Protein AF-0000000083596254 (afdb_homodimer)

Solvent-accessible surface area (backbone atoms only — not comparable to full-atom values): 12349 Å² total; per-residue (Å²): 131,87,48,73,70,53,47,51,46,51,52,48,43,53,41,37,52,52,38,38,49,50,44,59,54,36,61,77,49,37,83,78,33,85,63,31,66,44,50,43,54,44,40,56,52,48,40,53,54,39,49,53,52,39,49,53,45,49,51,57,34,46,75,71,41,31,45,82,71,45,78,43,76,77,55,98,52,35,37,33,34,36,32,36,50,72,85,43,80,44,79,45,76,42,49,43,70,57,52,50,50,52,29,42,50,51,49,20,57,76,69,71,52,132,131,89,47,69,69,53,50,52,46,52,51,48,42,53,41,40,52,53,38,39,51,50,46,60,55,36,61,76,49,38,83,76,34,85,64,30,65,44,49,43,53,44,41,56,51,47,39,51,53,38,50,53,51,38,50,52,45,48,49,56,33,45,76,70,42,32,43,84,70,45,80,42,76,75,54,98,54,34,37,33,34,36,33,36,48,72,88,43,80,44,79,46,76,42,49,45,70,57,51,50,50,51,28,41,51,51,49,20,56,76,68,70,50,133

Structure (mmCIF, N/CA/C/O backbone):
data_AF-0000000083596254-model_v1
#
loop_
_entity.id
_entity.type
_entity.pdbx_description
1 polymer 'Uncharacterized protein'
#
loop_
_atom_site.group_PDB
_atom_site.id
_atom_site.type_symbol
_atom_site.label_atom_id
_atom_site.label_alt_id
_atom_site.label_comp_id
_atom_site.label_asym_id
_atom_site.label_entity_id
_atom_site.label_seq_id
_atom_site.pdbx_PDB_ins_code
_atom_site.Cartn_x
_atom_site.Cartn_y
_atom_site.Cartn_z
_atom_site.occupancy
_atom_site.B_iso_or_equiv
_atom_site.auth_seq_id
_atom_site.auth_comp_id
_atom_site.auth_asym_id
_atom_site.auth_atom_id
_atom_site.pdbx_PDB_model_num
ATOM 1 N N . MET A 1 1 ? 11.406 -35.062 -16.5 1 80.69 1 MET A N 1
ATOM 2 C CA . MET A 1 1 ? 11.633 -35 -15.062 1 80.69 1 MET A CA 1
ATOM 3 C C . MET A 1 1 ? 11.758 -33.562 -14.57 1 80.69 1 MET A C 1
ATOM 5 O O . MET A 1 1 ? 12.43 -32.75 -15.211 1 80.69 1 MET A O 1
ATOM 9 N N . ILE A 1 2 ? 10.891 -33.188 -13.625 1 84 2 ILE A N 1
ATOM 10 C CA . ILE A 1 2 ? 10.945 -31.844 -13.062 1 84 2 ILE A CA 1
ATOM 11 C C . ILE A 1 2 ? 12.203 -31.688 -12.203 1 84 2 ILE A C 1
ATOM 13 O O . ILE A 1 2 ? 12.344 -32.344 -11.172 1 84 2 ILE A O 1
ATOM 17 N N . ASP A 1 3 ? 13.188 -30.906 -12.656 1 88.94 3 ASP A N 1
ATOM 18 C CA . ASP A 1 3 ? 14.398 -30.656 -11.875 1 88.94 3 ASP A CA 1
ATOM 19 C C . ASP A 1 3 ? 14.203 -29.5 -10.906 1 88.94 3 ASP A C 1
ATOM 21 O O . ASP A 1 3 ? 13.109 -28.953 -10.797 1 88.94 3 ASP A O 1
ATOM 25 N N . PHE A 1 4 ? 15.266 -29.141 -10.188 1 86.62 4 PHE A N 1
ATOM 26 C CA . PHE A 1 4 ? 15.188 -28.156 -9.117 1 86.62 4 PHE A CA 1
ATOM 27 C C . PHE A 1 4 ? 14.797 -26.797 -9.672 1 86.62 4 PHE A C 1
ATOM 29 O O . PHE A 1 4 ? 13.969 -26.094 -9.094 1 86.62 4 PHE A O 1
ATOM 36 N N . ASN A 1 5 ? 15.398 -26.375 -10.789 1 92.06 5 ASN A N 1
ATOM 37 C CA . ASN A 1 5 ? 15.086 -25.094 -11.398 1 92.06 5 ASN A CA 1
ATOM 38 C C . ASN A 1 5 ? 13.625 -25.016 -11.82 1 92.06 5 ASN A C 1
ATOM 40 O O . ASN A 1 5 ? 12.961 -24 -11.602 1 92.06 5 ASN A O 1
ATOM 44 N N . ALA A 1 6 ? 13.164 -26.109 -12.438 1 94.81 6 ALA A N 1
ATOM 45 C CA . ALA A 1 6 ? 11.766 -26.172 -12.859 1 94.81 6 ALA A CA 1
ATOM 46 C C . ALA A 1 6 ? 10.828 -26.094 -11.664 1 94.81 6 ALA A C 1
ATOM 48 O O . ALA A 1 6 ? 9.773 -25.469 -11.727 1 94.81 6 ALA A O 1
ATOM 49 N N . ALA A 1 7 ? 11.242 -26.797 -10.57 1 96.12 7 ALA A N 1
ATOM 50 C CA . ALA A 1 7 ? 10.445 -26.766 -9.352 1 96.12 7 ALA A CA 1
ATOM 51 C C . ALA A 1 7 ? 10.289 -25.344 -8.82 1 96.12 7 ALA A C 1
ATOM 53 O O . ALA A 1 7 ? 9.195 -24.953 -8.414 1 96.12 7 ALA A O 1
ATOM 54 N N . ASP A 1 8 ? 11.391 -24.656 -8.844 1 97.19 8 ASP A N 1
ATOM 55 C CA . ASP A 1 8 ? 11.375 -23.266 -8.383 1 97.19 8 ASP A CA 1
ATOM 56 C C . ASP A 1 8 ? 10.477 -22.406 -9.273 1 97.19 8 ASP A C 1
ATOM 58 O O . ASP A 1 8 ? 9.75 -21.547 -8.773 1 97.19 8 ASP A O 1
ATOM 62 N N . LEU A 1 9 ? 10.562 -22.609 -10.531 1 98 9 LEU A N 1
ATOM 63 C CA . LEU A 1 9 ? 9.758 -21.844 -11.469 1 98 9 LEU A CA 1
ATOM 64 C C . LEU A 1 9 ? 8.273 -22.156 -11.305 1 98 9 LEU A C 1
ATOM 66 O O . LEU A 1 9 ? 7.434 -21.266 -11.383 1 98 9 LEU A O 1
ATOM 70 N N . ILE A 1 10 ? 7.953 -23.438 -11.086 1 98.5 10 ILE A N 1
ATOM 71 C CA . ILE A 1 10 ? 6.57 -23.844 -10.852 1 98.5 10 ILE A CA 1
ATOM 72 C C . ILE A 1 10 ? 6.031 -23.141 -9.602 1 98.5 10 ILE A C 1
ATOM 74 O O . ILE A 1 10 ? 4.938 -22.578 -9.625 1 98.5 10 ILE A O 1
ATOM 78 N N . HIS A 1 11 ? 6.824 -23.203 -8.578 1 98.62 11 HIS A N 1
ATOM 79 C CA . HIS A 1 11 ? 6.445 -22.531 -7.34 1 98.62 11 HIS A CA 1
ATOM 80 C C . HIS A 1 11 ? 6.242 -21.031 -7.559 1 98.62 11 HIS A C 1
ATOM 82 O O . HIS A 1 11 ? 5.238 -20.469 -7.117 1 98.62 11 HIS A O 1
ATOM 88 N N . LYS A 1 12 ? 7.121 -20.438 -8.242 1 98.62 12 LYS A N 1
ATOM 89 C CA . LYS A 1 12 ? 7.023 -19.016 -8.531 1 98.62 12 LYS A CA 1
ATOM 90 C C . LYS A 1 12 ? 5.762 -18.703 -9.336 1 98.62 12 LYS A C 1
ATOM 92 O O . LYS A 1 12 ? 5.078 -17.719 -9.07 1 98.62 12 LYS A O 1
ATOM 97 N N . HIS A 1 13 ? 5.434 -19.516 -10.328 1 98.88 13 HIS A N 1
ATOM 98 C CA . HIS A 1 13 ? 4.207 -19.375 -11.102 1 98.88 13 HIS A CA 1
ATOM 99 C C . HIS A 1 13 ? 2.98 -19.344 -10.195 1 98.88 13 HIS A C 1
ATOM 101 O O . HIS A 1 13 ? 2.135 -18.453 -10.312 1 98.88 13 HIS A O 1
ATOM 107 N N . ILE A 1 14 ? 2.914 -20.25 -9.336 1 98.88 14 ILE A N 1
ATOM 108 C CA . ILE A 1 14 ? 1.769 -20.406 -8.445 1 98.88 14 ILE A CA 1
ATOM 109 C C . ILE A 1 14 ? 1.643 -19.188 -7.547 1 98.88 14 ILE A C 1
ATOM 111 O O . ILE A 1 14 ? 0.565 -18.594 -7.438 1 98.88 14 ILE A O 1
ATOM 115 N N . ILE A 1 15 ? 2.719 -18.781 -6.977 1 98.94 15 ILE A N 1
ATOM 116 C CA . ILE A 1 15 ? 2.707 -17.656 -6.039 1 98.94 15 ILE A CA 1
ATOM 117 C C . ILE A 1 15 ? 2.344 -16.375 -6.777 1 98.94 15 ILE A C 1
ATOM 119 O O . ILE A 1 15 ? 1.548 -15.57 -6.285 1 98.94 15 ILE A O 1
ATOM 123 N N . LEU A 1 16 ? 2.949 -16.141 -7.914 1 98.88 16 LEU A N 1
ATOM 124 C CA . LEU A 1 16 ? 2.666 -14.93 -8.688 1 98.88 16 LEU A CA 1
ATOM 125 C C . LEU A 1 16 ? 1.201 -14.891 -9.109 1 98.88 16 LEU A C 1
ATOM 127 O O . LEU A 1 16 ? 0.573 -13.828 -9.078 1 98.88 16 LEU A O 1
ATOM 131 N N . ASP A 1 17 ? 0.675 -16.047 -9.531 1 98.88 17 ASP A N 1
ATOM 132 C CA . ASP A 1 17 ? -0.725 -16.125 -9.938 1 98.88 17 ASP A CA 1
ATOM 133 C C . ASP A 1 17 ? -1.652 -15.773 -8.781 1 98.88 17 ASP A C 1
ATOM 135 O O . ASP A 1 17 ? -2.555 -14.945 -8.93 1 98.88 17 ASP A O 1
ATOM 139 N N . LEU A 1 18 ? -1.397 -16.359 -7.664 1 98.88 18 LEU A N 1
ATOM 140 C CA . LEU A 1 18 ? -2.207 -16.094 -6.48 1 98.88 18 LEU A CA 1
ATOM 141 C C . LEU A 1 18 ? -2.062 -14.648 -6.039 1 98.88 18 LEU A C 1
ATOM 143 O O . LEU A 1 18 ? -3.031 -14.031 -5.586 1 98.88 18 LEU A O 1
ATOM 147 N N . THR A 1 19 ? -0.887 -14.078 -6.109 1 98.88 19 THR A N 1
ATOM 148 C CA . THR A 1 19 ? -0.646 -12.68 -5.754 1 98.88 19 THR A CA 1
ATOM 149 C C . THR A 1 19 ? -1.456 -11.75 -6.648 1 98.88 19 THR A C 1
ATOM 151 O O . THR A 1 19 ? -2.121 -10.828 -6.16 1 98.88 19 THR A O 1
ATOM 154 N N . LYS A 1 20 ? -1.384 -12 -7.938 1 98.88 20 LYS A N 1
ATOM 155 C CA . LYS A 1 20 ? -2.162 -11.211 -8.883 1 98.88 20 LYS A CA 1
ATOM 156 C C . LYS A 1 20 ? -3.648 -11.234 -8.531 1 98.88 20 LYS A C 1
ATOM 158 O O . LYS A 1 20 ? -4.297 -10.188 -8.477 1 98.88 20 LYS A O 1
ATOM 163 N N . ARG A 1 21 ? -4.148 -12.375 -8.297 1 98.69 21 ARG A N 1
ATOM 164 C CA . ARG A 1 21 ? -5.559 -12.555 -7.961 1 98.69 21 ARG A CA 1
ATOM 165 C C . ARG A 1 21 ? -5.91 -11.805 -6.68 1 98.69 21 ARG A C 1
ATOM 167 O O . ARG A 1 21 ? -6.98 -11.211 -6.578 1 98.69 21 ARG A O 1
ATOM 174 N N . THR A 1 22 ? -5.035 -11.922 -5.723 1 98.56 22 THR A N 1
ATOM 175 C CA . THR A 1 22 ? -5.25 -11.219 -4.461 1 98.56 22 THR A CA 1
ATOM 176 C C . THR A 1 22 ? -5.352 -9.711 -4.695 1 98.56 22 THR A C 1
ATOM 178 O O . THR A 1 22 ? -6.266 -9.062 -4.184 1 98.56 22 THR A O 1
ATOM 181 N N . LEU A 1 23 ? -4.477 -9.156 -5.449 1 98.38 23 LEU A N 1
ATOM 182 C CA . LEU A 1 23 ? -4.488 -7.73 -5.754 1 98.38 23 LEU A CA 1
ATOM 183 C C . LEU A 1 23 ? -5.75 -7.348 -6.516 1 98.38 23 LEU A C 1
ATOM 185 O O . LEU A 1 23 ? -6.359 -6.312 -6.234 1 98.38 23 LEU A O 1
ATOM 189 N N . GLU A 1 24 ? -6.164 -8.156 -7.41 1 98.12 24 GLU A N 1
ATOM 190 C CA . GLU A 1 24 ? -7.363 -7.898 -8.203 1 98.12 24 GLU A CA 1
ATOM 191 C C . GLU A 1 24 ? -8.617 -7.93 -7.332 1 98.12 24 GLU A C 1
ATOM 193 O O . GLU A 1 24 ? -9.516 -7.105 -7.504 1 98.12 24 GLU A O 1
ATOM 198 N N . ARG A 1 25 ? -8.641 -8.883 -6.508 1 97.12 25 ARG A N 1
ATOM 199 C CA . ARG A 1 25 ? -9.766 -8.992 -5.586 1 97.12 25 ARG A CA 1
ATOM 200 C C . ARG A 1 25 ? -9.852 -7.766 -4.684 1 97.12 25 ARG A C 1
ATOM 202 O O . ARG A 1 25 ? -10.93 -7.184 -4.52 1 97.12 25 ARG A O 1
ATOM 209 N N . ASP A 1 26 ? -8.75 -7.395 -4.094 1 96.88 26 ASP A N 1
ATOM 210 C CA . ASP A 1 26 ? -8.727 -6.359 -3.064 1 96.88 26 ASP A CA 1
ATOM 211 C C . ASP A 1 26 ? -9.023 -4.988 -3.66 1 96.88 26 ASP A C 1
ATOM 213 O O . ASP A 1 26 ? -9.5 -4.09 -2.959 1 96.88 26 ASP A O 1
ATOM 217 N N . LEU A 1 27 ? -8.836 -4.809 -4.945 1 95 27 LEU A N 1
ATOM 218 C CA . LEU A 1 27 ? -9.203 -3.568 -5.617 1 95 27 LEU A CA 1
ATOM 219 C C . LEU A 1 27 ? -10.688 -3.262 -5.43 1 95 27 LEU A C 1
ATOM 221 O O . LEU A 1 27 ? -11.078 -2.096 -5.371 1 95 27 LEU A O 1
ATOM 225 N N . ASN A 1 28 ? -11.484 -4.289 -5.223 1 91.75 28 ASN A N 1
ATOM 226 C CA . ASN A 1 28 ? -12.93 -4.117 -5.098 1 91.75 28 ASN A CA 1
ATOM 227 C C . ASN A 1 28 ? -13.359 -4.031 -3.639 1 91.75 28 ASN A C 1
ATOM 229 O O . ASN A 1 28 ? -14.555 -3.92 -3.344 1 91.75 28 ASN A O 1
ATOM 233 N N . HIS A 1 29 ? -12.461 -3.98 -2.738 1 91.06 29 HIS A N 1
ATOM 234 C CA . HIS A 1 29 ? -12.789 -4 -1.317 1 91.06 29 HIS A CA 1
ATOM 235 C C . HIS A 1 29 ? -12.117 -2.846 -0.581 1 91.06 29 HIS A C 1
ATOM 237 O O . HIS A 1 29 ? -11.891 -2.926 0.628 1 91.06 29 HIS A O 1
ATOM 243 N N . LEU A 1 30 ? -11.75 -1.766 -1.272 1 90.38 30 LEU A N 1
ATOM 244 C CA . LEU A 1 30 ? -11.031 -0.637 -0.693 1 90.38 30 LEU A CA 1
ATOM 245 C C . LEU A 1 30 ? -12.008 0.417 -0.172 1 90.38 30 LEU A C 1
ATOM 247 O O . LEU A 1 30 ? -11.586 1.45 0.353 1 90.38 30 LEU A O 1
ATOM 251 N N . ASN A 1 31 ? -13.258 0.293 -0.072 1 83.81 31 ASN A N 1
ATOM 252 C CA . ASN A 1 31 ? -14.25 1.339 0.146 1 83.81 31 ASN A CA 1
ATOM 253 C C . ASN A 1 31 ? -14.141 1.938 1.545 1 83.81 31 ASN A C 1
ATOM 255 O O . ASN A 1 31 ? -14.375 3.133 1.735 1 83.81 31 ASN A O 1
ATO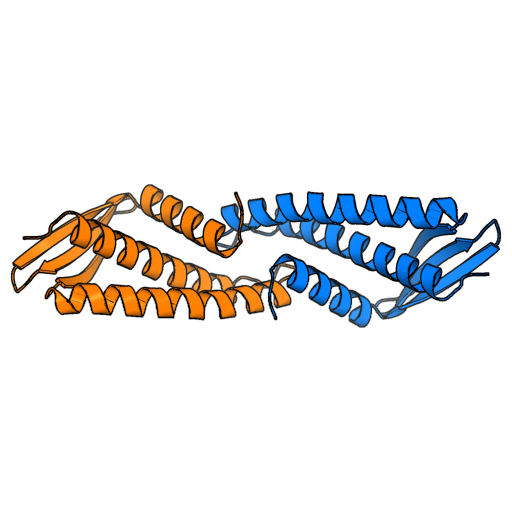M 259 N N . ASP A 1 32 ? -13.766 1.279 2.596 1 86.44 32 ASP A N 1
ATOM 260 C CA . ASP A 1 32 ? -13.711 1.818 3.951 1 86.44 32 ASP A CA 1
ATOM 261 C C . ASP A 1 32 ? -12.312 2.332 4.285 1 86.44 32 ASP A C 1
ATOM 263 O O . ASP A 1 32 ? -12.031 2.676 5.434 1 86.44 32 ASP A O 1
ATOM 267 N N . ILE A 1 33 ? -11.469 2.473 3.281 1 93.12 33 ILE A N 1
ATOM 268 C CA . ILE A 1 33 ? -10.086 2.896 3.449 1 93.12 33 ILE A CA 1
ATOM 269 C C . ILE A 1 33 ? -9.906 4.309 2.902 1 93.12 33 ILE A C 1
ATOM 271 O O . ILE A 1 33 ? -10.258 4.586 1.753 1 93.12 33 ILE A O 1
ATOM 275 N N . LYS A 1 34 ? -9.422 5.234 3.742 1 95.56 34 LYS A N 1
ATOM 276 C CA . LYS A 1 34 ? -9.266 6.629 3.336 1 95.56 34 LYS A CA 1
ATOM 277 C C . LYS A 1 34 ? -8.219 6.762 2.23 1 95.56 34 LYS A C 1
ATOM 279 O O . LYS A 1 34 ? -8.359 7.598 1.336 1 95.56 34 LYS A O 1
ATOM 284 N N . MET A 1 35 ? -7.16 5.977 2.258 1 96.88 35 MET A N 1
ATOM 285 C CA . MET A 1 35 ? -6.121 6.027 1.235 1 96.88 35 MET A CA 1
ATOM 286 C C . MET A 1 35 ? -6.473 5.121 0.058 1 96.88 35 MET A C 1
ATOM 288 O O . MET A 1 35 ? -5.582 4.578 -0.598 1 96.88 35 MET A O 1
ATOM 292 N N . ASN A 1 36 ? -7.73 4.879 -0.204 1 95.5 36 ASN A N 1
ATOM 293 C CA . ASN A 1 36 ? -8.172 3.926 -1.216 1 95.5 36 ASN A CA 1
ATOM 294 C C . ASN A 1 36 ? -7.684 4.316 -2.607 1 95.5 36 ASN A C 1
ATOM 296 O O . ASN A 1 36 ? -7.285 3.457 -3.395 1 95.5 36 ASN A O 1
ATOM 300 N N . ARG A 1 37 ? -7.613 5.59 -2.939 1 96.44 37 ARG A N 1
ATOM 301 C CA . ARG A 1 37 ? -7.234 6 -4.289 1 96.44 37 ARG A CA 1
ATOM 302 C C . ARG A 1 37 ? -5.766 5.699 -4.562 1 96.44 37 ARG A C 1
ATOM 304 O O . ARG A 1 37 ? -5.438 4.996 -5.516 1 96.44 37 ARG A O 1
ATOM 311 N N . PRO A 1 38 ? -4.848 6.168 -3.699 1 97.88 38 PRO A N 1
ATOM 312 C CA . PRO A 1 38 ? -3.449 5.816 -3.965 1 97.88 38 PRO A CA 1
ATOM 313 C C . PRO A 1 38 ? -3.197 4.312 -3.91 1 97.88 38 PRO A C 1
ATOM 315 O O . PRO A 1 38 ? -2.387 3.791 -4.68 1 97.88 38 PRO A O 1
ATOM 318 N N . LEU A 1 39 ? -3.867 3.637 -2.996 1 97.38 39 LEU A N 1
ATOM 319 C CA . LEU A 1 39 ? -3.691 2.193 -2.873 1 97.38 39 LEU A CA 1
ATOM 320 C C . LEU A 1 39 ? -4.18 1.478 -4.129 1 97.38 39 LEU A C 1
ATOM 322 O O . LEU A 1 39 ? -3.555 0.519 -4.586 1 97.38 39 LEU A O 1
ATOM 326 N N . ALA A 1 40 ? -5.312 1.892 -4.645 1 97.38 40 ALA A N 1
ATOM 327 C CA . ALA A 1 40 ? -5.828 1.317 -5.883 1 97.38 40 ALA A CA 1
ATOM 328 C C . ALA A 1 40 ? -4.836 1.496 -7.027 1 97.38 40 ALA A C 1
ATOM 330 O O . ALA A 1 40 ? -4.582 0.561 -7.789 1 97.38 40 ALA A O 1
ATOM 331 N N . MET A 1 41 ? -4.344 2.682 -7.105 1 97.81 41 MET A N 1
ATOM 332 C CA . MET A 1 41 ? -3.355 2.953 -8.148 1 97.81 41 MET A CA 1
ATOM 333 C C . MET A 1 41 ? -2.141 2.045 -7.996 1 97.81 41 MET A C 1
ATOM 335 O O . MET A 1 41 ? -1.626 1.518 -8.984 1 97.81 41 MET A O 1
ATOM 339 N N . TRP A 1 42 ? -1.651 1.887 -6.805 1 98.25 42 TRP A N 1
ATOM 340 C CA . TRP A 1 42 ? -0.526 0.999 -6.535 1 98.25 42 TRP A CA 1
ATOM 341 C C . TRP A 1 42 ? -0.855 -0.435 -6.938 1 98.25 42 TRP A C 1
ATOM 343 O O . TRP A 1 42 ? -0.067 -1.09 -7.625 1 98.25 42 TRP A O 1
ATOM 353 N N . MET A 1 43 ? -1.987 -0.893 -6.488 1 98.25 43 MET A N 1
ATOM 354 C CA . MET A 1 43 ? -2.4 -2.256 -6.809 1 98.25 43 MET A CA 1
ATOM 355 C C . MET A 1 43 ? -2.477 -2.463 -8.32 1 98.25 43 MET A C 1
ATOM 357 O O . MET A 1 43 ? -2.031 -3.49 -8.828 1 98.25 43 MET A O 1
ATOM 361 N N . GLU A 1 44 ? -3.066 -1.48 -8.977 1 98.12 44 GLU A N 1
ATOM 362 C CA . GLU A 1 44 ? -3.166 -1.564 -10.43 1 98.12 44 GLU A CA 1
ATOM 363 C C . GLU A 1 44 ? -1.785 -1.657 -11.07 1 98.12 44 GLU A C 1
ATOM 365 O O . GLU A 1 44 ? -1.577 -2.443 -12 1 98.12 44 GLU A O 1
ATOM 370 N N . GLN A 1 45 ? -0.89 -0.918 -10.617 1 98.38 45 GLN A N 1
ATOM 371 C CA . GLN A 1 45 ? 0.478 -0.959 -11.125 1 98.38 45 GLN A CA 1
ATOM 372 C C . GLN A 1 45 ? 1.138 -2.301 -10.82 1 98.38 45 GLN A C 1
ATOM 374 O O . GLN A 1 45 ? 1.81 -2.879 -11.672 1 98.38 45 GLN A O 1
ATOM 379 N N . GLN A 1 46 ? 0.945 -2.771 -9.562 1 98.44 46 GLN A N 1
ATOM 380 C CA . GLN A 1 46 ? 1.593 -4.016 -9.164 1 98.44 46 GLN A CA 1
ATOM 381 C C . GLN A 1 46 ? 1.007 -5.207 -9.922 1 98.44 46 GLN A C 1
ATOM 383 O O . GLN A 1 46 ? 1.719 -6.164 -10.227 1 98.44 46 GLN A O 1
ATOM 388 N N . ILE A 1 47 ? -0.258 -5.148 -10.297 1 98.69 47 ILE A N 1
ATOM 389 C CA . ILE A 1 47 ? -0.881 -6.199 -11.094 1 98.69 47 ILE A CA 1
ATOM 390 C C . ILE A 1 47 ? -0.147 -6.34 -12.43 1 98.69 47 ILE A C 1
ATOM 392 O O . ILE A 1 47 ? 0.148 -7.453 -12.867 1 98.69 47 ILE A O 1
ATOM 396 N N . ILE A 1 48 ? 0.202 -5.223 -13.016 1 98.56 48 ILE A N 1
ATOM 397 C CA . ILE A 1 48 ? 0.925 -5.238 -14.281 1 98.56 48 ILE A CA 1
ATOM 398 C C . ILE A 1 48 ? 2.309 -5.848 -14.078 1 98.56 48 ILE A C 1
ATOM 400 O O . ILE A 1 48 ? 2.752 -6.676 -14.875 1 98.56 48 ILE A O 1
ATOM 404 N N . VAL A 1 49 ? 3.006 -5.449 -13.039 1 98.38 49 VAL A N 1
ATOM 405 C CA . VAL A 1 49 ? 4.34 -5.949 -12.734 1 98.38 49 VAL A CA 1
ATOM 406 C C . VAL A 1 49 ? 4.289 -7.465 -12.539 1 98.38 49 VAL A C 1
ATOM 408 O O . VAL A 1 49 ? 5.062 -8.203 -13.164 1 98.38 49 VAL A O 1
ATOM 411 N N . VAL A 1 50 ? 3.385 -7.941 -11.719 1 98.81 50 VAL A N 1
ATOM 412 C CA . VAL A 1 50 ? 3.252 -9.359 -11.398 1 98.81 50 VAL A CA 1
ATOM 413 C C . VAL A 1 50 ? 2.871 -10.141 -12.648 1 98.81 50 VAL A C 1
ATOM 415 O O . VAL A 1 50 ? 3.375 -11.242 -12.875 1 98.81 50 VAL A O 1
ATOM 418 N N . GLN A 1 51 ? 1.998 -9.586 -13.469 1 98.62 51 GLN A N 1
ATOM 419 C CA . GLN A 1 51 ? 1.587 -10.227 -14.711 1 98.62 51 GLN A CA 1
ATOM 420 C C . GLN A 1 51 ? 2.77 -10.398 -15.664 1 98.62 51 GLN A C 1
ATOM 422 O O . GLN A 1 51 ? 2.896 -11.43 -16.328 1 98.62 51 GLN 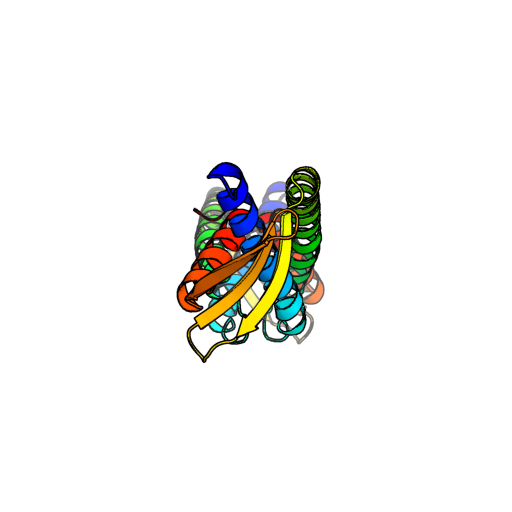A O 1
ATOM 427 N N . ASN A 1 52 ? 3.592 -9.383 -15.773 1 98.75 52 ASN A N 1
ATOM 428 C CA . ASN A 1 52 ? 4.781 -9.477 -16.609 1 98.75 52 ASN A CA 1
ATOM 429 C C . ASN A 1 52 ? 5.742 -10.547 -16.109 1 98.75 52 ASN A C 1
ATOM 431 O O . ASN A 1 52 ? 6.293 -11.32 -16.891 1 98.75 52 ASN A O 1
ATOM 435 N N . GLU A 1 53 ? 5.91 -10.594 -14.797 1 98.75 53 GLU A N 1
ATOM 436 C CA . GLU A 1 53 ? 6.754 -11.633 -14.219 1 98.75 53 GLU A CA 1
ATOM 437 C C . GLU A 1 53 ? 6.168 -13.023 -14.469 1 98.75 53 GLU A C 1
ATOM 439 O O . GLU A 1 53 ? 6.902 -13.961 -14.789 1 98.75 53 GLU A O 1
ATOM 444 N N . LEU A 1 54 ? 4.891 -13.117 -14.367 1 98.56 54 LEU A N 1
ATOM 445 C CA . LEU A 1 54 ? 4.191 -14.375 -14.633 1 98.56 54 LEU A CA 1
ATOM 446 C C . LEU A 1 54 ? 4.391 -14.812 -16.078 1 98.56 54 LEU A C 1
ATOM 448 O O . LEU A 1 54 ? 4.625 -15.992 -16.344 1 98.56 54 LEU A O 1
ATOM 452 N N . ARG A 1 55 ? 4.309 -13.883 -16.984 1 98.56 55 ARG A N 1
ATOM 453 C CA . ARG A 1 55 ? 4.512 -14.18 -18.391 1 98.56 55 ARG A CA 1
ATOM 454 C C . ARG A 1 55 ? 5.906 -14.75 -18.641 1 98.56 55 ARG A C 1
ATOM 456 O O . ARG A 1 55 ? 6.059 -15.727 -19.375 1 98.56 55 ARG A O 1
ATOM 463 N N . GLU A 1 56 ? 6.895 -14.125 -18.016 1 98.56 56 GLU A N 1
ATOM 464 C CA . GLU A 1 56 ? 8.273 -14.586 -18.172 1 98.56 56 GLU A CA 1
ATOM 465 C C . GLU A 1 56 ? 8.445 -16 -17.609 1 98.56 56 GLU A C 1
ATOM 467 O O . GLU A 1 56 ? 9.07 -16.844 -18.25 1 98.56 56 GLU A O 1
ATOM 472 N N . VAL A 1 57 ? 7.844 -16.219 -16.453 1 98.62 57 VAL A N 1
ATOM 473 C CA . VAL A 1 57 ? 7.914 -17.516 -15.805 1 98.62 57 VAL A CA 1
ATOM 474 C C . VAL A 1 57 ? 7.219 -18.562 -16.672 1 98.62 57 VAL A C 1
ATOM 476 O O . VAL A 1 57 ? 7.754 -19.656 -16.891 1 98.62 57 VAL A O 1
ATOM 479 N N . LYS A 1 58 ? 6.066 -18.25 -17.203 1 98 58 LYS A N 1
ATOM 480 C CA . LYS A 1 58 ? 5.32 -19.141 -18.094 1 98 58 LYS A CA 1
ATOM 481 C C . LYS A 1 58 ? 6.121 -19.469 -19.344 1 98 58 LYS A C 1
ATOM 483 O O . LYS A 1 58 ? 6.152 -20.625 -19.781 1 98 58 LYS A O 1
ATOM 488 N N . SER A 1 59 ? 6.758 -18.484 -19.875 1 98.12 59 SER A N 1
ATOM 489 C CA . SER A 1 59 ? 7.586 -18.672 -21.062 1 98.12 59 SER A CA 1
ATOM 490 C C . SER A 1 59 ? 8.727 -19.656 -20.781 1 98.12 59 SER A C 1
ATOM 492 O O . SER A 1 59 ? 8.992 -20.547 -21.594 1 98.12 59 SER A O 1
ATOM 494 N N . GLN A 1 60 ? 9.391 -19.469 -19.656 1 98 60 GLN A N 1
ATOM 495 C CA . GLN A 1 60 ? 10.5 -20.344 -19.281 1 98 60 GLN A CA 1
ATOM 496 C C . GLN A 1 60 ? 10.023 -21.781 -19.078 1 98 60 GLN A C 1
ATOM 498 O O . GLN A 1 60 ? 10.656 -22.734 -19.547 1 98 60 GLN A O 1
ATOM 503 N N . LEU A 1 61 ? 8.898 -21.922 -18.406 1 98.12 61 LEU A N 1
ATOM 504 C CA . LEU A 1 61 ? 8.32 -23.25 -18.219 1 98.12 61 LEU A CA 1
ATOM 505 C C . LEU A 1 61 ? 7.91 -23.859 -19.547 1 98.12 61 LEU A C 1
ATOM 507 O O . LEU A 1 61 ? 8.164 -25.047 -19.797 1 98.12 61 LEU A O 1
ATOM 511 N N . GLY A 1 62 ? 7.297 -23.031 -20.359 1 97 62 GLY A N 1
ATOM 512 C CA . GLY A 1 62 ? 6.863 -23.5 -21.672 1 97 62 GLY A CA 1
ATOM 513 C C . GLY A 1 62 ? 8 -24.031 -22.531 1 97 62 GLY A C 1
ATOM 514 O O . GLY A 1 62 ? 7.844 -25.031 -23.219 1 97 62 GLY A O 1
ATOM 515 N N . LYS A 1 63 ? 9.164 -23.359 -22.5 1 96.81 63 LYS A N 1
ATOM 516 C CA . LYS A 1 63 ? 10.344 -23.781 -23.234 1 96.81 63 LYS A CA 1
ATOM 517 C C . LYS A 1 63 ? 10.789 -25.188 -22.812 1 96.81 63 LYS A C 1
ATOM 519 O O . LYS A 1 63 ? 11.367 -25.922 -23.594 1 96.81 63 LYS A O 1
ATOM 524 N N . SER A 1 64 ? 10.5 -25.531 -21.594 1 95.38 64 SER A N 1
ATOM 525 C CA . SER A 1 64 ? 10.891 -26.828 -21.062 1 95.38 64 SER A CA 1
ATOM 526 C C . SER A 1 64 ? 9.75 -27.844 -21.172 1 95.38 64 SER A C 1
ATOM 528 O O . SER A 1 64 ? 9.836 -28.938 -20.641 1 95.38 64 SER A O 1
ATOM 530 N N . GLY A 1 65 ? 8.617 -27.438 -21.797 1 96.69 65 GLY A N 1
ATOM 531 C CA . GLY A 1 65 ? 7.469 -28.312 -21.984 1 96.69 65 GLY A CA 1
ATOM 532 C C . GLY A 1 65 ? 6.672 -28.516 -20.703 1 96.69 65 GLY A C 1
ATOM 533 O O . GLY A 1 65 ? 6.055 -29.562 -20.516 1 96.69 65 GLY A O 1
ATOM 534 N N . ILE A 1 66 ? 6.762 -27.547 -19.781 1 98.19 66 ILE A N 1
ATOM 535 C CA . ILE A 1 66 ? 6.098 -27.656 -18.5 1 98.19 66 ILE A CA 1
ATOM 536 C C . ILE A 1 66 ? 4.973 -26.625 -18.406 1 98.19 66 ILE A C 1
ATOM 538 O O . ILE A 1 66 ? 5.129 -25.484 -18.844 1 98.19 66 ILE A O 1
ATOM 542 N N . LYS A 1 67 ? 3.828 -27.016 -17.812 1 97.44 67 LYS A N 1
ATOM 543 C CA . LYS A 1 67 ? 2.695 -26.109 -17.625 1 97.44 67 LYS A CA 1
ATOM 544 C C . LYS A 1 67 ? 1.918 -26.438 -16.359 1 97.44 67 LYS A C 1
ATOM 546 O O . LYS A 1 67 ? 1.686 -27.609 -16.062 1 97.44 67 LYS A O 1
ATOM 551 N N . VAL A 1 68 ? 1.58 -25.422 -15.57 1 98.19 68 VAL A N 1
ATOM 552 C CA . VAL A 1 68 ? 0.609 -25.625 -14.5 1 98.19 68 VAL A CA 1
ATOM 553 C C . VAL A 1 68 ? -0.8 -25.688 -15.086 1 98.19 68 VAL A C 1
ATOM 555 O O . VAL A 1 68 ? -1.349 -24.672 -15.516 1 98.19 68 VAL A O 1
ATOM 558 N N . GLN A 1 69 ? -1.38 -26.844 -14.984 1 97.62 69 GLN A N 1
ATOM 559 C CA . GLN A 1 69 ? -2.564 -27.125 -15.797 1 97.62 69 GLN A CA 1
ATOM 560 C C . GLN A 1 69 ? -3.842 -26.859 -15 1 97.62 69 GLN A C 1
ATOM 562 O O . GLN A 1 69 ? -4.859 -26.453 -15.562 1 97.62 69 GLN A O 1
ATOM 567 N N . ALA A 1 70 ? -3.848 -27.156 -13.734 1 98 70 ALA A N 1
ATOM 568 C CA . ALA A 1 70 ? -5.086 -27.016 -12.969 1 98 70 ALA A CA 1
ATOM 569 C C . ALA A 1 70 ? -4.793 -26.766 -11.492 1 98 70 ALA A C 1
ATOM 571 O O . ALA A 1 70 ? -3.705 -27.094 -11.008 1 98 70 ALA A O 1
ATOM 572 N N . GLU A 1 71 ? -5.633 -26.125 -10.914 1 98.5 71 GLU A N 1
ATOM 573 C CA . GLU A 1 71 ? -5.715 -25.906 -9.469 1 98.5 71 GLU A CA 1
ATOM 574 C C . GLU A 1 71 ? -6.953 -26.578 -8.883 1 98.5 71 GLU A C 1
ATOM 576 O O . GLU A 1 71 ? -8.078 -26.297 -9.305 1 98.5 71 GLU A O 1
ATOM 581 N N . ILE A 1 72 ? -6.789 -27.484 -7.961 1 98.31 72 ILE A N 1
ATOM 582 C CA . ILE A 1 72 ? -7.902 -28.234 -7.391 1 98.31 72 ILE A CA 1
ATOM 583 C C . ILE A 1 72 ? -7.941 -28.016 -5.879 1 98.31 72 ILE A C 1
ATOM 585 O O . ILE A 1 72 ? -6.98 -28.344 -5.172 1 98.31 72 ILE A O 1
ATOM 589 N N . ARG A 1 73 ? -9.039 -27.656 -5.293 1 97.81 73 ARG A N 1
ATOM 590 C CA . ARG A 1 73 ? -9.227 -27.562 -3.852 1 97.81 73 ARG A CA 1
ATOM 591 C C . ARG A 1 73 ? -9.625 -28.922 -3.266 1 97.81 73 ARG A C 1
ATOM 593 O O . ARG A 1 73 ? -10.758 -29.375 -3.461 1 97.81 73 ARG A O 1
ATOM 600 N N . ILE A 1 74 ? -8.734 -29.484 -2.559 1 98.31 74 ILE A N 1
ATOM 601 C CA . ILE A 1 74 ? -8.984 -30.812 -1.997 1 98.31 74 ILE A CA 1
ATOM 602 C C . ILE A 1 74 ? -9.906 -30.688 -0.782 1 98.31 74 ILE A C 1
ATOM 604 O O . ILE A 1 74 ? -10.859 -31.453 -0.64 1 98.31 74 ILE A O 1
ATOM 608 N N . ASP A 1 75 ? -9.617 -29.859 0.138 1 97.62 75 ASP A N 1
ATOM 609 C CA . ASP A 1 75 ? -10.43 -29.469 1.293 1 97.62 75 ASP A CA 1
ATOM 610 C C . ASP A 1 75 ? -10.125 -28.047 1.734 1 97.62 75 ASP A C 1
ATOM 612 O O . ASP A 1 75 ? -9.609 -27.25 0.95 1 97.62 75 ASP A O 1
ATOM 616 N N . LYS A 1 76 ? -10.562 -27.656 3 1 96.62 76 LYS A N 1
ATOM 617 C CA . LYS A 1 76 ? -10.414 -26.281 3.459 1 96.62 76 LYS A CA 1
ATOM 618 C C . LYS A 1 76 ? -8.945 -25.922 3.658 1 96.62 76 LYS A C 1
ATOM 620 O O . LYS A 1 76 ? -8.586 -24.734 3.672 1 96.62 76 LYS A O 1
ATOM 625 N N . ASP A 1 77 ? -8.016 -26.844 3.73 1 98.31 77 ASP A N 1
ATOM 626 C CA . ASP A 1 77 ? -6.645 -26.562 4.152 1 98.31 77 ASP A CA 1
ATOM 627 C C . ASP A 1 77 ? -5.648 -26.906 3.045 1 98.31 77 ASP A C 1
ATOM 629 O O . ASP A 1 77 ? -4.488 -26.484 3.1 1 98.31 77 ASP A O 1
ATOM 633 N N . ILE A 1 78 ? -6.219 -27.641 2.053 1 98.69 78 ILE A N 1
ATOM 634 C CA . ILE A 1 78 ? -5.246 -28.172 1.099 1 98.69 78 ILE A CA 1
ATOM 635 C C . ILE A 1 78 ? -5.695 -27.844 -0.324 1 98.69 78 ILE A C 1
ATOM 637 O O . ILE A 1 78 ? -6.855 -28.062 -0.682 1 98.69 78 ILE A O 1
ATOM 641 N N . THR A 1 79 ? -4.773 -27.312 -1.163 1 98.81 79 THR A N 1
ATOM 642 C CA . THR A 1 79 ? -4.953 -27.109 -2.598 1 98.81 79 THR A CA 1
ATOM 643 C C . THR A 1 79 ? -3.955 -27.953 -3.391 1 98.81 79 THR A C 1
ATOM 645 O O . THR A 1 79 ? -2.777 -28.031 -3.029 1 98.81 79 THR A O 1
ATOM 648 N N . GLU A 1 80 ? -4.449 -28.609 -4.348 1 98.81 80 GLU A N 1
ATOM 649 C CA . GLU A 1 80 ? -3.615 -29.406 -5.238 1 98.81 80 GLU A CA 1
ATOM 650 C C . GLU A 1 80 ? -3.506 -28.766 -6.617 1 98.81 80 GLU A C 1
ATOM 652 O O . GLU A 1 80 ? -4.5 -28.297 -7.172 1 98.81 80 GLU A O 1
ATOM 657 N N . TYR A 1 81 ? -2.211 -28.797 -7.176 1 98.81 81 TYR A N 1
ATOM 658 C CA . TYR A 1 81 ? -1.972 -28.312 -8.531 1 98.81 81 TYR A CA 1
ATOM 659 C C . TYR A 1 81 ? -1.559 -29.453 -9.453 1 98.81 81 TYR A C 1
ATOM 661 O O . TYR A 1 81 ? -0.77 -30.328 -9.062 1 98.81 81 TYR A O 1
ATOM 669 N N . VAL A 1 82 ? -2.125 -29.453 -10.602 1 98.69 82 VAL A N 1
ATOM 670 C CA . VAL A 1 82 ? -1.77 -30.422 -11.625 1 98.69 82 VAL A CA 1
ATOM 671 C C . VAL A 1 82 ? -0.751 -29.812 -12.586 1 98.69 82 VAL A C 1
ATOM 673 O O . VAL A 1 82 ? -1.021 -28.781 -13.219 1 98.69 82 VAL A O 1
ATOM 676 N N . ILE A 1 83 ? 0.421 -30.484 -12.672 1 98.62 83 ILE A N 1
ATOM 677 C CA . ILE A 1 83 ? 1.517 -29.984 -13.508 1 98.62 83 ILE A CA 1
ATOM 678 C C . ILE A 1 83 ? 1.74 -30.953 -14.68 1 98.62 83 ILE A C 1
ATOM 680 O O . ILE A 1 83 ? 1.846 -32.156 -14.484 1 98.62 83 ILE A O 1
ATOM 684 N N . MET A 1 84 ? 1.721 -30.438 -15.867 1 98.25 84 MET A N 1
ATOM 685 C CA . MET A 1 84 ? 2.043 -31.234 -17.047 1 98.25 84 MET A CA 1
ATOM 686 C C . MET A 1 84 ? 3.504 -31.047 -17.438 1 98.25 84 MET A C 1
ATOM 688 O O . MET A 1 84 ? 3.963 -29.922 -17.625 1 98.25 84 MET A O 1
ATOM 692 N N . ASP A 1 85 ? 4.27 -32.156 -17.469 1 97.31 85 ASP A N 1
ATOM 693 C CA . ASP A 1 85 ? 5.672 -32.188 -17.875 1 97.31 85 ASP A CA 1
ATOM 694 C C . ASP A 1 85 ? 5.891 -33.094 -19.094 1 97.31 85 ASP A C 1
ATOM 696 O O . ASP A 1 85 ? 6.152 -34.281 -1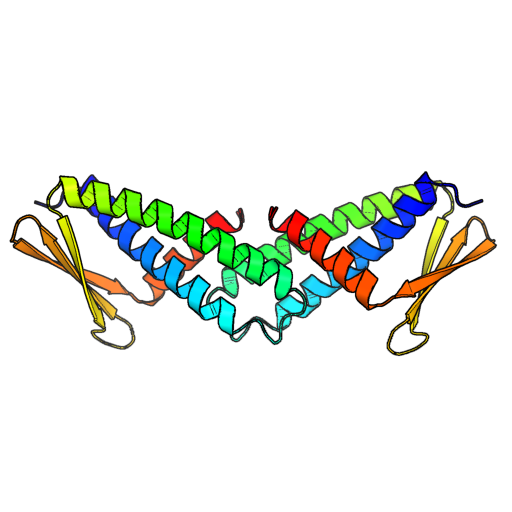8.938 1 97.31 85 ASP A O 1
ATOM 700 N N . LYS A 1 86 ? 5.855 -32.469 -20.266 1 94.75 86 LYS A N 1
ATOM 701 C CA . LYS A 1 86 ? 6.059 -33.219 -21.516 1 94.75 86 LYS A CA 1
ATOM 702 C C . LYS A 1 86 ? 5.148 -34.438 -21.578 1 94.75 86 LYS A C 1
ATOM 704 O O . LYS A 1 86 ? 5.609 -35.531 -21.828 1 94.75 86 LYS A O 1
ATOM 709 N N . GLY A 1 87 ? 3.953 -34.219 -21.234 1 93.19 87 GLY A N 1
ATOM 710 C CA . GLY A 1 87 ? 2.943 -35.25 -21.375 1 93.19 87 GLY A CA 1
ATOM 711 C C . GLY A 1 87 ? 2.709 -36.031 -20.094 1 93.19 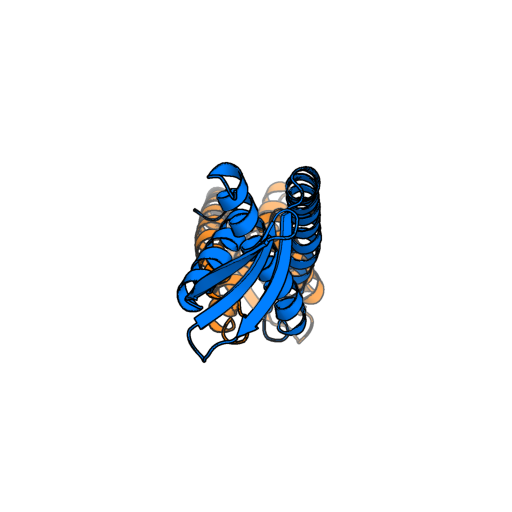87 GLY A C 1
ATOM 712 O O . GLY A 1 87 ? 1.739 -36.781 -20 1 93.19 87 GLY A O 1
ATOM 713 N N . THR A 1 88 ? 3.625 -35.969 -19.125 1 96.31 88 THR A N 1
ATOM 714 C CA . THR A 1 88 ? 3.463 -36.625 -17.844 1 96.31 88 THR A CA 1
ATOM 715 C C . THR A 1 88 ? 2.818 -35.688 -16.812 1 96.31 88 THR A C 1
ATOM 717 O O . THR A 1 88 ? 3.236 -34.531 -16.672 1 96.31 88 THR A O 1
ATOM 720 N N . GLU A 1 89 ? 1.811 -36.25 -16.125 1 97.19 89 GLU A N 1
ATOM 721 C CA . GLU A 1 89 ? 1.09 -35.469 -15.125 1 97.19 89 GLU A CA 1
ATOM 722 C C . GLU A 1 89 ? 1.697 -35.625 -13.734 1 97.19 89 GLU A C 1
ATOM 724 O O . GLU A 1 89 ? 1.998 -36.75 -13.32 1 97.19 89 GLU A O 1
ATOM 729 N N . HIS A 1 90 ? 1.98 -34.531 -13.086 1 97.25 90 HIS A N 1
ATOM 730 C CA . HIS A 1 90 ? 2.428 -34.531 -11.703 1 97.25 90 HIS A CA 1
ATOM 731 C C . HIS A 1 90 ? 1.489 -33.688 -10.828 1 97.25 90 HIS A C 1
ATOM 733 O O . HIS A 1 90 ? 0.847 -32.75 -11.312 1 97.25 90 HIS A O 1
ATOM 739 N N . ASN A 1 91 ? 1.365 -34.125 -9.57 1 97.25 91 ASN A N 1
ATOM 740 C CA . ASN A 1 91 ? 0.544 -33.375 -8.625 1 97.25 91 ASN A CA 1
ATOM 741 C C . ASN A 1 91 ? 1.385 -32.812 -7.488 1 97.25 91 ASN A C 1
ATOM 743 O O . ASN A 1 91 ? 2.281 -33.469 -6.973 1 97.25 91 ASN A O 1
ATOM 747 N N . ARG A 1 92 ? 1.066 -31.562 -7.203 1 97.38 92 ARG A N 1
ATOM 748 C CA . ARG A 1 92 ? 1.691 -30.891 -6.062 1 97.38 92 ARG A CA 1
ATOM 749 C C . ARG A 1 92 ? 0.639 -30.344 -5.105 1 97.38 92 ARG A C 1
ATOM 751 O O . ARG A 1 92 ? -0.331 -29.719 -5.531 1 97.38 92 ARG A O 1
ATOM 758 N N . ARG A 1 93 ? 0.804 -30.703 -3.912 1 98.12 93 ARG A N 1
ATOM 759 C CA . ARG A 1 93 ? -0.134 -30.203 -2.912 1 98.12 93 ARG A CA 1
ATOM 760 C C . ARG A 1 93 ? 0.507 -29.125 -2.053 1 98.12 93 ARG A C 1
ATOM 762 O O . ARG A 1 93 ? 1.688 -29.203 -1.71 1 98.12 93 ARG A O 1
ATOM 769 N N . TYR A 1 94 ? -0.31 -28.125 -1.716 1 98.62 94 TYR A N 1
ATOM 770 C CA . TYR A 1 94 ? 0.093 -27.031 -0.846 1 98.62 94 TYR A CA 1
ATOM 771 C C . TYR A 1 94 ? -0.887 -26.859 0.308 1 98.62 94 TYR A C 1
ATOM 773 O O . TYR A 1 94 ? -2.098 -27 0.129 1 98.62 94 TYR A O 1
ATOM 781 N N . LEU A 1 95 ? -0.323 -26.594 1.487 1 98.69 95 LEU A N 1
ATOM 782 C CA . LEU A 1 95 ? -1.175 -26.078 2.551 1 98.69 95 LEU A CA 1
ATOM 783 C C . LEU A 1 95 ? -1.592 -24.641 2.262 1 98.69 95 LEU A C 1
ATOM 785 O O . LEU A 1 95 ? -0.756 -23.812 1.9 1 98.69 95 LEU A O 1
ATOM 789 N N . ASN A 1 96 ? -2.902 -24.375 2.391 1 98.44 96 ASN A N 1
ATOM 790 C CA . ASN A 1 96 ? -3.408 -23.031 2.08 1 98.44 96 ASN A CA 1
ATOM 791 C C . ASN A 1 96 ? -2.742 -21.969 2.943 1 98.44 96 ASN A C 1
ATOM 793 O O . ASN A 1 96 ? -2.488 -20.859 2.475 1 98.44 96 ASN A O 1
ATOM 797 N N . ILE A 1 97 ? -2.51 -22.266 4.164 1 98.31 97 ILE A N 1
ATOM 798 C CA . ILE A 1 97 ? -1.867 -21.312 5.059 1 98.31 97 ILE A CA 1
ATOM 799 C C . ILE A 1 97 ? -0.456 -21 4.559 1 98.31 97 ILE A C 1
ATOM 801 O O . ILE A 1 97 ? 0.018 -19.875 4.676 1 98.31 97 ILE A O 1
ATOM 805 N N . ALA A 1 98 ? 0.236 -21.984 4.031 1 98.5 98 ALA A N 1
ATOM 806 C CA . ALA A 1 98 ? 1.567 -21.781 3.465 1 98.5 98 ALA A CA 1
ATOM 807 C C . ALA A 1 98 ? 1.506 -20.906 2.211 1 98.5 98 ALA A C 1
ATOM 809 O O . ALA A 1 98 ? 2.338 -20.016 2.021 1 98.5 98 ALA A O 1
ATOM 810 N N . LEU A 1 99 ? 0.53 -21.156 1.343 1 98.75 99 LEU A N 1
ATOM 811 C CA . LEU A 1 99 ? 0.324 -20.328 0.158 1 98.75 99 LEU A CA 1
ATOM 812 C C . LEU A 1 99 ? 0.066 -18.891 0.545 1 98.75 99 LEU A C 1
ATOM 814 O O . LEU A 1 99 ? 0.656 -17.969 -0.034 1 98.75 99 LEU A O 1
ATOM 818 N N . LYS A 1 100 ? -0.799 -18.766 1.525 1 98.5 100 LYS A N 1
ATOM 819 C CA . LYS A 1 100 ? -1.092 -17.422 2.016 1 98.5 100 LYS A CA 1
ATOM 820 C C . LYS A 1 100 ? 0.179 -16.719 2.486 1 98.5 100 LYS A C 1
ATOM 822 O O . LYS A 1 100 ? 0.418 -15.555 2.141 1 98.5 100 LYS A O 1
ATOM 827 N N . ASN A 1 101 ? 0.985 -17.391 3.207 1 98.44 101 ASN A N 1
ATOM 828 C CA . ASN A 1 101 ? 2.223 -16.797 3.711 1 98.44 101 ASN A CA 1
ATOM 829 C C . ASN A 1 101 ? 3.158 -16.406 2.572 1 98.44 101 ASN A C 1
ATOM 831 O O . ASN A 1 101 ? 3.801 -15.352 2.629 1 98.44 101 ASN A O 1
ATOM 835 N N . LYS A 1 102 ? 3.248 -17.219 1.601 1 98.69 102 LYS A N 1
ATOM 836 C CA . LYS A 1 102 ? 4.105 -16.922 0.457 1 98.69 102 LYS A CA 1
ATOM 837 C C . LYS A 1 102 ? 3.578 -15.734 -0.336 1 98.69 102 LYS A C 1
ATOM 839 O O . LYS A 1 102 ? 4.355 -14.906 -0.824 1 98.69 102 LYS A O 1
ATOM 844 N N . VAL A 1 103 ? 2.293 -15.68 -0.457 1 98.88 103 VAL A N 1
ATOM 845 C CA . VAL A 1 103 ? 1.688 -14.523 -1.119 1 98.88 103 VAL A CA 1
ATOM 846 C C . VAL A 1 103 ? 1.963 -13.258 -0.311 1 98.88 103 VAL A C 1
ATOM 848 O O . VAL A 1 103 ? 2.32 -12.219 -0.873 1 98.88 103 VAL A O 1
ATOM 851 N N . ASP A 1 104 ? 1.793 -13.391 1.015 1 98.38 104 ASP A N 1
ATOM 852 C CA . ASP A 1 104 ? 2.131 -12.258 1.874 1 98.38 104 ASP A CA 1
ATOM 853 C C . ASP A 1 104 ? 3.564 -11.797 1.629 1 98.38 104 ASP A C 1
ATOM 855 O O . ASP A 1 104 ? 3.82 -10.594 1.516 1 98.38 104 ASP A O 1
ATOM 859 N N . ASP A 1 105 ? 4.422 -12.719 1.546 1 98.44 105 ASP A N 1
ATOM 860 C CA . ASP A 1 105 ? 5.824 -12.391 1.3 1 98.44 105 ASP A CA 1
ATOM 861 C C . ASP A 1 105 ? 6 -11.703 -0.05 1 98.44 105 ASP A C 1
ATOM 863 O O . ASP A 1 105 ? 6.789 -10.758 -0.175 1 98.44 105 ASP A O 1
ATOM 867 N N . GLU A 1 106 ? 5.355 -12.141 -1.031 1 98.69 106 GLU A N 1
ATOM 868 C CA . GLU A 1 106 ? 5.438 -11.539 -2.359 1 98.69 106 GLU A CA 1
ATOM 869 C C . GLU A 1 106 ? 4.922 -10.102 -2.352 1 98.69 106 GLU A C 1
ATOM 871 O O . GLU A 1 106 ? 5.527 -9.219 -2.961 1 98.69 106 GLU A O 1
ATOM 876 N N . ILE A 1 107 ? 3.836 -9.883 -1.633 1 98.75 107 ILE A N 1
ATOM 877 C CA . ILE A 1 107 ? 3.27 -8.539 -1.563 1 98.75 107 ILE A CA 1
ATOM 878 C C . ILE A 1 107 ? 4.207 -7.625 -0.778 1 98.75 107 ILE A C 1
ATOM 880 O O . ILE A 1 107 ? 4.371 -6.453 -1.124 1 98.75 107 ILE A O 1
ATOM 884 N N . LYS A 1 108 ? 4.793 -8.125 0.247 1 98.38 108 LYS A N 1
ATOM 885 C CA . LYS A 1 108 ? 5.793 -7.344 0.972 1 98.38 108 LYS A CA 1
ATOM 886 C C . LYS A 1 108 ? 6.934 -6.922 0.05 1 98.38 108 LYS A C 1
ATOM 888 O O . LYS A 1 108 ? 7.41 -5.785 0.126 1 98.38 108 LYS A O 1
ATOM 893 N N . ARG A 1 109 ? 7.379 -7.852 -0.767 1 98.12 109 ARG A N 1
ATOM 894 C CA . ARG A 1 109 ? 8.398 -7.531 -1.758 1 98.12 109 ARG A CA 1
ATOM 895 C C . ARG A 1 109 ? 7.961 -6.367 -2.643 1 98.12 109 ARG A C 1
ATOM 897 O O . ARG A 1 109 ? 8.727 -5.43 -2.871 1 98.12 109 ARG A O 1
ATOM 904 N N . LEU A 1 110 ? 6.719 -6.406 -3.088 1 98.19 110 LEU A N 1
ATOM 905 C CA . LEU A 1 110 ? 6.176 -5.379 -3.969 1 98.19 110 LEU A CA 1
ATOM 906 C C . LEU A 1 110 ? 6.047 -4.047 -3.236 1 98.19 110 LEU A C 1
ATOM 908 O O . LEU A 1 110 ? 6.227 -2.982 -3.836 1 98.19 110 LEU A O 1
ATOM 912 N N . LEU A 1 111 ? 5.715 -4.098 -1.91 1 97.5 111 LEU A N 1
ATOM 913 C CA . LEU A 1 111 ? 5.559 -2.916 -1.067 1 97.5 111 LEU A CA 1
ATOM 914 C C . LEU A 1 111 ? 6.914 -2.393 -0.607 1 97.5 111 LEU A C 1
ATOM 916 O O . LEU A 1 111 ? 6.996 -1.316 -0.009 1 97.5 111 LEU A O 1
ATOM 920 N N . ASN A 1 112 ? 8.055 -3.197 -0.931 1 95.12 112 ASN A N 1
ATOM 921 C CA . ASN A 1 112 ? 9.391 -2.869 -0.439 1 95.12 112 ASN A CA 1
ATOM 922 C C . ASN A 1 112 ? 9.422 -2.785 1.084 1 95.12 112 ASN A C 1
ATOM 924 O O . ASN A 1 112 ? 9.961 -1.831 1.646 1 95.12 112 ASN A O 1
ATOM 928 N N . VAL A 1 113 ? 8.742 -3.717 1.707 1 93.19 113 VAL A N 1
ATOM 929 C CA . VAL A 1 113 ? 8.727 -3.83 3.162 1 93.19 113 VAL A CA 1
ATOM 930 C C . VAL A 1 113 ? 9.68 -4.938 3.605 1 93.19 113 VAL A C 1
ATOM 932 O O . VAL A 1 113 ? 9.781 -5.977 2.949 1 93.19 113 VAL A O 1
ATOM 935 N N . GLN A 1 114 ? 10.609 -4.664 4.66 1 80.44 114 GLN A N 1
ATOM 936 C CA . GLN A 1 114 ? 11.523 -5.652 5.215 1 80.44 114 GLN A CA 1
ATOM 937 C C . GLN A 1 114 ? 10.969 -6.266 6.496 1 80.44 114 GLN A C 1
ATOM 939 O O . GLN A 1 114 ? 10.227 -5.609 7.234 1 80.44 114 GLN A O 1
ATOM 944 N N . MET B 1 1 ? 7.484 37.562 10.281 1 80.25 1 MET B N 1
ATOM 945 C CA . MET B 1 1 ? 6.859 37.469 8.969 1 80.25 1 MET B CA 1
ATOM 946 C C . MET B 1 1 ? 7.109 36.094 8.352 1 80.25 1 MET B C 1
ATOM 948 O O . MET B 1 1 ? 8.227 35.562 8.398 1 80.25 1 MET B O 1
ATOM 952 N N . ILE B 1 2 ? 6.023 35.406 8.039 1 83.88 2 ILE B N 1
ATOM 953 C CA . ILE B 1 2 ? 6.137 34.094 7.402 1 83.88 2 ILE B CA 1
ATOM 954 C C . ILE B 1 2 ? 6.641 34.25 5.973 1 83.88 2 ILE B C 1
ATOM 956 O O . ILE B 1 2 ? 5.953 34.812 5.125 1 83.88 2 ILE B O 1
ATOM 960 N N . ASP B 1 3 ? 7.895 33.844 5.676 1 88.88 3 ASP B N 1
ATOM 961 C CA . ASP B 1 3 ? 8.43 33.906 4.32 1 88.88 3 ASP B CA 1
ATOM 962 C C . ASP B 1 3 ? 8.086 32.656 3.529 1 88.88 3 ASP B C 1
ATOM 964 O O . ASP B 1 3 ? 7.359 31.781 4.02 1 88.88 3 ASP B O 1
ATOM 968 N N . PHE B 1 4 ? 8.57 32.562 2.297 1 86.5 4 PHE B N 1
ATOM 969 C CA . PHE B 1 4 ? 8.195 31.5 1.379 1 86.5 4 PHE B CA 1
ATOM 970 C C . PHE B 1 4 ? 8.641 30.156 1.915 1 86.5 4 PHE B C 1
ATOM 972 O O . PHE B 1 4 ? 7.887 29.172 1.849 1 86.5 4 PHE B O 1
ATOM 979 N N . ASN B 1 5 ? 9.867 30.062 2.424 1 92 5 ASN B N 1
ATOM 980 C CA . ASN B 1 5 ? 10.375 28.797 2.969 1 92 5 ASN B CA 1
ATOM 981 C C . ASN B 1 5 ? 9.531 28.328 4.148 1 92 5 ASN B C 1
ATOM 983 O O . ASN B 1 5 ? 9.211 27.141 4.246 1 92 5 ASN B O 1
ATOM 987 N N . ALA B 1 6 ? 9.211 29.281 5.031 1 94.81 6 ALA B N 1
ATOM 988 C CA . ALA B 1 6 ? 8.383 28.953 6.188 1 94.81 6 ALA B CA 1
ATOM 989 C C . ALA B 1 6 ? 6.996 28.484 5.75 1 94.81 6 ALA B C 1
ATOM 991 O O . ALA B 1 6 ? 6.434 27.562 6.348 1 94.81 6 ALA B O 1
ATOM 992 N N . ALA B 1 7 ? 6.477 29.156 4.688 1 96.12 7 ALA B N 1
ATOM 993 C CA . ALA B 1 7 ? 5.168 28.781 4.16 1 96.12 7 ALA B CA 1
ATOM 994 C C . ALA B 1 7 ? 5.18 27.328 3.674 1 96.12 7 ALA B C 1
ATOM 996 O O . ALA B 1 7 ? 4.242 26.578 3.938 1 96.12 7 ALA B O 1
ATOM 997 N N . ASP B 1 8 ? 6.238 27 2.99 1 97.19 8 ASP B N 1
ATOM 998 C CA . ASP B 1 8 ? 6.387 25.641 2.488 1 97.19 8 ASP B CA 1
ATOM 999 C C . ASP B 1 8 ? 6.484 24.641 3.637 1 97.19 8 ASP B C 1
ATOM 1001 O O . ASP B 1 8 ? 5.914 23.547 3.566 1 97.19 8 ASP B O 1
ATOM 1005 N N . LEU B 1 9 ? 7.211 24.984 4.629 1 98 9 LEU B N 1
ATOM 1006 C CA . LEU B 1 9 ? 7.383 24.094 5.773 1 98 9 LEU B CA 1
ATOM 1007 C C . LEU B 1 9 ? 6.07 23.922 6.527 1 98 9 LEU B C 1
ATOM 1009 O O . LEU B 1 9 ? 5.754 22.828 6.988 1 98 9 LEU B O 1
ATOM 1013 N N . ILE B 1 10 ? 5.305 25.016 6.676 1 98.5 10 ILE B N 1
ATOM 1014 C CA . ILE B 1 10 ? 4 24.938 7.324 1 98.5 10 ILE B CA 1
ATOM 1015 C C . ILE B 1 10 ? 3.086 23.984 6.555 1 98.5 10 ILE B C 1
ATOM 1017 O O . ILE B 1 10 ? 2.445 23.125 7.145 1 98.5 10 ILE B O 1
ATOM 1021 N N . HIS B 1 11 ? 3.072 24.172 5.27 1 98.62 11 HI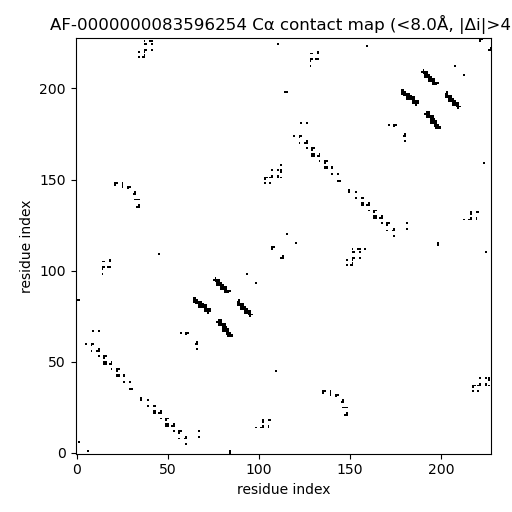S B N 1
ATOM 1022 C CA . HIS B 1 11 ? 2.273 23.297 4.414 1 98.62 11 HIS B CA 1
ATOM 1023 C C . HIS B 1 11 ? 2.705 21.844 4.559 1 98.62 11 HIS B C 1
ATOM 1025 O O . HIS B 1 11 ? 1.866 20.969 4.727 1 98.62 11 HIS B O 1
ATOM 1031 N N . LYS B 1 12 ? 3.949 21.641 4.543 1 98.62 12 LYS B N 1
ATOM 1032 C CA . LYS B 1 12 ? 4.48 20.281 4.691 1 98.62 12 LYS B CA 1
ATOM 1033 C C . LYS B 1 12 ? 4.086 19.688 6.035 1 98.62 12 LYS B C 1
ATOM 1035 O O . LYS B 1 12 ? 3.717 18.516 6.113 1 98.62 12 LYS B O 1
ATOM 1040 N N . HIS B 1 13 ? 4.168 20.453 7.113 1 98.88 13 HIS B N 1
ATOM 1041 C CA . HIS B 1 13 ? 3.734 20.016 8.438 1 98.88 13 HIS B CA 1
ATOM 1042 C C . HIS B 1 13 ? 2.291 19.531 8.406 1 98.88 13 HIS B C 1
ATOM 1044 O O . HIS B 1 13 ? 1.991 18.438 8.906 1 98.88 13 HIS B O 1
ATOM 1050 N N . ILE B 1 14 ? 1.466 20.266 7.84 1 98.88 14 ILE B N 1
ATOM 1051 C CA . ILE B 1 14 ? 0.038 19.984 7.801 1 98.88 14 ILE B CA 1
ATOM 1052 C C . ILE B 1 14 ? -0.202 18.688 7.016 1 98.88 14 ILE B C 1
ATOM 1054 O O . ILE B 1 14 ? -0.9 17.797 7.492 1 98.88 14 ILE B O 1
ATOM 1058 N N . ILE B 1 15 ? 0.408 18.578 5.891 1 98.94 15 ILE B N 1
ATOM 1059 C CA . ILE B 1 15 ? 0.202 17.422 5.023 1 98.94 15 ILE B CA 1
ATOM 1060 C C . ILE B 1 15 ? 0.75 16.156 5.703 1 98.94 15 ILE B C 1
ATOM 1062 O O . ILE B 1 15 ? 0.111 15.109 5.68 1 98.94 15 ILE B O 1
ATOM 1066 N N . LEU B 1 16 ? 1.932 16.25 6.246 1 98.88 16 LEU B N 1
ATOM 1067 C CA . LEU B 1 16 ? 2.533 15.094 6.914 1 98.88 16 LEU B CA 1
ATOM 1068 C C . LEU B 1 16 ? 1.68 14.648 8.094 1 98.88 16 LEU B C 1
ATOM 1070 O O . LEU B 1 16 ? 1.508 13.445 8.32 1 98.88 16 LEU B O 1
ATOM 1074 N N . ASP B 1 17 ? 1.174 15.633 8.867 1 98.88 17 ASP B N 1
ATOM 1075 C CA . ASP B 1 17 ? 0.322 15.312 10.008 1 98.88 17 ASP B CA 1
ATOM 1076 C C . ASP B 1 17 ? -0.941 14.578 9.57 1 98.88 17 ASP B C 1
ATOM 1078 O O . ASP B 1 17 ? -1.284 13.531 10.125 1 98.88 17 ASP B O 1
ATOM 1082 N N . LEU B 1 18 ? -1.574 15.102 8.586 1 98.88 18 LEU B N 1
ATOM 1083 C CA . LEU B 1 18 ? -2.787 14.484 8.062 1 98.88 18 LEU B CA 1
ATOM 1084 C C . LEU B 1 18 ? -2.486 13.109 7.477 1 98.88 18 LEU B C 1
ATOM 1086 O O . LEU B 1 18 ? -3.293 12.188 7.609 1 98.88 18 LEU B O 1
ATOM 1090 N N . THR B 1 19 ? -1.384 12.938 6.785 1 98.88 19 THR B N 1
ATOM 1091 C CA . THR B 1 19 ? -0.981 11.656 6.219 1 98.88 19 THR B CA 1
ATOM 1092 C C . THR B 1 19 ? -0.792 10.609 7.316 1 98.88 19 THR B C 1
ATOM 1094 O O . THR B 1 19 ? -1.3 9.492 7.215 1 98.88 19 THR B O 1
ATOM 1097 N N . LYS B 1 20 ? -0.072 11.008 8.352 1 98.88 20 LYS B N 1
ATOM 1098 C CA . LYS B 1 20 ? 0.127 10.109 9.484 1 98.88 20 LYS B CA 1
ATOM 1099 C C . LYS B 1 20 ? -1.208 9.648 10.062 1 98.88 20 LYS B C 1
ATOM 1101 O O . LYS B 1 20 ? -1.413 8.453 10.289 1 98.88 20 LYS B O 1
ATOM 1106 N N . ARG B 1 21 ? -2.068 10.555 10.281 1 98.69 21 ARG B N 1
ATOM 1107 C CA . ARG B 1 21 ? -3.383 10.258 10.836 1 98.69 21 ARG B CA 1
ATOM 1108 C C . ARG B 1 21 ? -4.16 9.312 9.93 1 98.69 21 ARG B C 1
ATOM 1110 O O . ARG B 1 21 ? -4.852 8.406 10.406 1 98.69 21 ARG B O 1
ATOM 1117 N N . THR B 1 22 ? -4.082 9.586 8.648 1 98.56 22 THR B N 1
ATOM 1118 C CA . THR B 1 22 ? -4.758 8.727 7.68 1 98.56 22 THR B CA 1
ATOM 1119 C C . THR B 1 22 ? -4.238 7.293 7.773 1 98.56 22 THR B C 1
ATOM 1121 O O . THR B 1 22 ? -5.027 6.348 7.828 1 98.56 22 THR B O 1
ATOM 1124 N N . LEU B 1 23 ? -2.98 7.121 7.809 1 98.38 23 LEU B N 1
ATOM 1125 C CA . LEU B 1 23 ? -2.381 5.793 7.918 1 98.38 23 LEU B CA 1
ATOM 1126 C C . LEU B 1 23 ? -2.781 5.121 9.227 1 98.38 23 LEU B C 1
ATOM 1128 O O . LEU B 1 23 ? -3.094 3.928 9.242 1 98.38 23 LEU B O 1
ATOM 1132 N N . GLU B 1 24 ? -2.814 5.859 10.289 1 98.12 24 GLU B N 1
ATOM 1133 C CA . GLU B 1 24 ? -3.186 5.324 11.594 1 98.12 24 GLU B CA 1
ATOM 1134 C C . GLU B 1 24 ? -4.645 4.883 11.617 1 98.12 24 GLU B C 1
ATOM 1136 O O . GLU B 1 24 ? -4.977 3.84 12.188 1 98.12 24 GLU B O 1
ATOM 1141 N N . ARG B 1 25 ? -5.434 5.688 11.047 1 97.19 25 ARG B N 1
ATOM 1142 C CA . ARG B 1 25 ? -6.852 5.352 10.961 1 97.19 25 ARG B CA 1
ATOM 1143 C C . ARG B 1 25 ? -7.062 4.078 10.156 1 97.19 25 ARG B C 1
ATOM 1145 O O . ARG B 1 25 ? -7.793 3.18 10.578 1 97.19 25 ARG B O 1
ATOM 1152 N N . ASP B 1 26 ? -6.441 4.004 9.008 1 96.94 26 ASP B N 1
ATOM 1153 C CA . ASP B 1 26 ? -6.695 2.928 8.055 1 96.94 26 ASP B CA 1
ATOM 1154 C C . ASP B 1 26 ? -6.156 1.597 8.57 1 96.94 26 ASP B C 1
ATOM 1156 O O . ASP B 1 26 ? -6.648 0.532 8.188 1 96.94 26 ASP B O 1
ATOM 1160 N N . LEU B 1 27 ? -5.219 1.629 9.469 1 95.12 27 LEU B N 1
ATOM 1161 C CA . LEU B 1 27 ? -4.715 0.411 10.094 1 95.12 27 LEU B CA 1
ATOM 1162 C C . LEU B 1 27 ? -5.848 -0.361 10.766 1 95.12 27 LEU B C 1
ATOM 1164 O O . LEU B 1 27 ? -5.816 -1.593 10.812 1 95.12 27 LEU B O 1
ATOM 1168 N N . ASN B 1 28 ? -6.879 0.337 11.172 1 91.94 28 ASN B N 1
ATOM 1169 C CA . ASN B 1 28 ? -7.984 -0.289 11.891 1 91.94 28 ASN B CA 1
ATOM 1170 C C . ASN B 1 28 ? -9.133 -0.651 10.945 1 91.94 28 ASN B C 1
ATOM 1172 O O . ASN B 1 28 ? -10.164 -1.16 11.383 1 91.94 28 ASN B O 1
ATOM 1176 N N . HIS B 1 29 ? -8.969 -0.52 9.703 1 91.19 29 HIS B N 1
ATOM 1177 C CA . HIS B 1 29 ? -10.047 -0.748 8.742 1 91.19 29 HIS B CA 1
ATOM 1178 C C . HIS B 1 29 ? -9.609 -1.712 7.645 1 91.19 29 HIS B C 1
ATOM 1180 O O . HIS B 1 29 ? -10.18 -1.703 6.551 1 91.19 29 HIS B O 1
ATOM 1186 N N . LEU B 1 30 ? -8.602 -2.555 7.883 1 90.56 30 LEU B N 1
ATOM 1187 C CA . LEU B 1 30 ? -8.047 -3.457 6.883 1 90.56 30 LEU B CA 1
ATOM 1188 C C . LEU B 1 30 ? -8.75 -4.809 6.914 1 90.56 30 LEU B C 1
ATOM 1190 O O . LEU B 1 30 ? -8.422 -5.703 6.133 1 90.56 30 LEU B O 1
ATOM 1194 N N . ASN B 1 31 ? -9.789 -5.074 7.586 1 83.94 31 ASN B N 1
ATOM 1195 C CA . ASN B 1 31 ? -10.336 -6.395 7.879 1 83.94 31 ASN B CA 1
ATOM 1196 C C . ASN B 1 31 ? -10.891 -7.062 6.621 1 83.94 31 ASN B C 1
ATOM 1198 O O . ASN B 1 31 ? -10.82 -8.281 6.48 1 83.94 31 ASN B O 1
ATOM 1202 N N . ASP B 1 32 ? -11.422 -6.426 5.633 1 86.38 32 ASP B N 1
ATOM 1203 C CA . ASP B 1 32 ? -12.008 -7.051 4.453 1 86.38 32 ASP B CA 1
ATOM 1204 C C . ASP B 1 32 ? -11 -7.141 3.312 1 86.38 32 ASP B C 1
ATOM 1206 O O . ASP B 1 32 ? -11.352 -7.48 2.184 1 86.38 32 ASP B O 1
ATOM 1210 N N . ILE B 1 33 ? -9.734 -6.922 3.611 1 93.06 33 ILE B N 1
ATOM 1211 C CA . ILE B 1 33 ? -8.656 -6.918 2.625 1 93.06 33 ILE B CA 1
ATOM 1212 C C . ILE B 1 33 ? -7.77 -8.141 2.82 1 93.06 33 ILE B C 1
ATOM 1214 O O . ILE B 1 33 ? -7.301 -8.406 3.93 1 93.06 33 ILE B O 1
ATOM 1218 N N . LYS B 1 34 ? -7.617 -8.938 1.76 1 95.44 34 LYS B N 1
ATOM 1219 C CA . LYS B 1 34 ? -6.828 -10.164 1.854 1 95.44 34 LYS B CA 1
ATOM 1220 C C . LYS B 1 34 ? -5.363 -9.859 2.137 1 95.44 34 LYS B C 1
ATOM 1222 O O . LYS B 1 34 ? -4.695 -10.602 2.861 1 95.44 34 LYS B O 1
ATOM 1227 N N . MET B 1 35 ? -4.801 -8.797 1.588 1 96.88 35 MET B N 1
ATOM 1228 C CA . MET B 1 35 ? -3.406 -8.422 1.811 1 96.88 35 MET B CA 1
ATOM 1229 C C . MET B 1 35 ? -3.268 -7.555 3.059 1 96.88 35 MET B C 1
ATOM 1231 O O . MET B 1 35 ? -2.385 -6.699 3.131 1 96.88 35 MET B O 1
ATOM 1235 N N . ASN B 1 36 ? -4.145 -7.688 4.027 1 95.56 36 ASN B N 1
ATOM 1236 C CA . ASN B 1 36 ? -4.191 -6.82 5.199 1 95.56 36 ASN B CA 1
ATOM 1237 C C . ASN B 1 36 ? -2.896 -6.902 6.004 1 95.56 36 ASN B C 1
ATOM 1239 O O . ASN B 1 36 ? -2.406 -5.887 6.5 1 95.56 36 ASN B O 1
ATOM 1243 N N . ARG B 1 37 ? -2.258 -8.055 6.098 1 96.56 37 ARG B N 1
ATOM 1244 C CA . ARG B 1 37 ? -1.07 -8.188 6.934 1 96.56 37 ARG B CA 1
ATOM 1245 C C . ARG B 1 37 ? 0.109 -7.426 6.336 1 96.56 37 ARG B C 1
ATOM 1247 O O . ARG B 1 37 ? 0.692 -6.562 6.996 1 96.56 37 ARG B O 1
ATOM 1254 N N . PRO B 1 38 ? 0.457 -7.672 5.066 1 97.94 38 PRO B N 1
ATOM 1255 C CA . PRO B 1 38 ? 1.562 -6.887 4.516 1 97.94 38 PRO B CA 1
ATOM 1256 C C . PRO B 1 38 ? 1.258 -5.391 4.473 1 97.94 38 PRO B C 1
ATOM 1258 O O . PRO B 1 38 ? 2.154 -4.566 4.68 1 97.94 38 PRO B O 1
ATOM 1261 N N . LEU B 1 39 ? 0.015 -5.055 4.184 1 97.38 39 LEU B N 1
ATOM 1262 C CA . LEU B 1 39 ? -0.368 -3.648 4.125 1 97.38 39 LEU B CA 1
ATOM 1263 C C . LEU B 1 39 ? -0.24 -2.992 5.496 1 97.38 39 LEU B C 1
ATOM 1265 O O . LEU B 1 39 ? 0.202 -1.846 5.602 1 97.38 39 LEU B O 1
ATOM 1269 N N . ALA B 1 40 ? -0.665 -3.678 6.52 1 97.38 40 ALA B N 1
ATOM 1270 C CA . ALA B 1 40 ? -0.521 -3.166 7.879 1 97.38 40 ALA B CA 1
ATOM 1271 C C . ALA B 1 40 ? 0.946 -2.914 8.219 1 97.38 40 ALA B C 1
ATOM 1273 O O . ALA B 1 40 ? 1.287 -1.875 8.789 1 97.38 40 ALA B O 1
ATOM 1274 N N . MET B 1 41 ? 1.724 -3.875 7.883 1 97.88 41 MET B N 1
ATOM 1275 C CA . MET B 1 41 ? 3.154 -3.723 8.133 1 97.88 41 MET B CA 1
ATOM 1276 C C . MET B 1 41 ? 3.707 -2.506 7.398 1 97.88 41 MET B C 1
ATOM 1278 O O . MET B 1 41 ? 4.504 -1.748 7.957 1 97.88 41 MET B O 1
ATOM 1282 N N . TRP B 1 42 ? 3.35 -2.322 6.16 1 98.19 42 TRP B N 1
ATOM 1283 C CA . TRP B 1 42 ? 3.77 -1.163 5.383 1 98.19 42 TRP B CA 1
ATOM 1284 C C . TRP B 1 42 ? 3.312 0.133 6.043 1 98.19 42 TRP B C 1
ATOM 1286 O O . TRP B 1 42 ? 4.102 1.064 6.211 1 98.19 42 TRP B O 1
ATOM 1296 N N . MET B 1 43 ? 2.051 0.171 6.395 1 98.25 43 MET B N 1
ATOM 1297 C CA . MET B 1 43 ? 1.504 1.366 7.031 1 98.25 43 MET B CA 1
ATOM 1298 C C . MET B 1 43 ? 2.254 1.688 8.32 1 98.25 43 MET B C 1
ATOM 1300 O O . MET B 1 43 ? 2.568 2.848 8.586 1 98.25 43 MET B O 1
ATOM 1304 N N . GLU B 1 44 ? 2.49 0.649 9.086 1 98.19 44 GLU B N 1
ATOM 1305 C CA . GLU B 1 44 ? 3.229 0.842 10.328 1 98.19 44 GLU B CA 1
ATOM 1306 C C . GLU B 1 44 ? 4.617 1.418 10.07 1 98.19 44 GLU B C 1
ATOM 1308 O O . GLU B 1 44 ? 5.066 2.318 10.781 1 98.19 44 GLU B O 1
ATOM 1313 N N . GLN B 1 45 ? 5.258 0.947 9.109 1 98.38 45 GLN B N 1
ATOM 1314 C CA . GLN B 1 45 ? 6.574 1.457 8.734 1 98.38 45 GLN B CA 1
ATOM 1315 C C . GLN B 1 45 ? 6.484 2.898 8.242 1 98.38 45 GLN B C 1
ATOM 1317 O O . GLN B 1 45 ? 7.309 3.736 8.609 1 98.38 45 GLN B O 1
ATOM 1322 N N . GLN B 1 46 ? 5.473 3.154 7.379 1 98.44 46 GLN B N 1
ATOM 1323 C CA . GLN B 1 46 ? 5.352 4.492 6.809 1 98.44 46 GLN B CA 1
ATOM 1324 C C . GLN B 1 46 ? 4.977 5.516 7.875 1 98.44 46 GLN B C 1
ATOM 1326 O O . GLN B 1 46 ? 5.395 6.672 7.809 1 98.44 46 GLN B O 1
ATOM 1331 N N . ILE B 1 47 ? 4.258 5.109 8.914 1 98.69 47 ILE B N 1
ATOM 1332 C CA . ILE B 1 47 ? 3.92 5.992 10.031 1 98.69 47 ILE B CA 1
ATOM 1333 C C . ILE B 1 47 ? 5.199 6.484 10.703 1 98.69 47 ILE B C 1
ATOM 1335 O O . ILE B 1 47 ? 5.332 7.672 11.008 1 98.69 47 ILE B O 1
ATOM 1339 N N . ILE B 1 48 ? 6.145 5.598 10.859 1 98.56 48 ILE B N 1
ATOM 1340 C CA . ILE B 1 48 ? 7.418 5.953 11.469 1 98.56 48 ILE B CA 1
ATOM 1341 C C . ILE B 1 48 ? 8.164 6.938 10.57 1 98.56 48 ILE B C 1
ATOM 1343 O O . ILE B 1 48 ? 8.711 7.938 11.055 1 98.56 48 ILE B O 1
ATOM 1347 N N . VAL B 1 49 ? 8.211 6.676 9.289 1 98.31 49 VAL B N 1
ATOM 1348 C CA . VAL B 1 49 ? 8.891 7.531 8.32 1 98.31 49 VAL B CA 1
ATOM 1349 C C . VAL B 1 49 ? 8.281 8.93 8.352 1 98.31 49 VAL B C 1
ATOM 1351 O O . VAL B 1 49 ? 9 9.922 8.484 1 98.31 49 VAL B O 1
ATOM 1354 N N . VAL B 1 50 ? 6.977 9.008 8.25 1 98.81 50 VAL B N 1
ATOM 1355 C CA . VAL B 1 50 ? 6.254 10.281 8.211 1 98.81 50 VAL B CA 1
ATOM 1356 C C . VAL B 1 50 ? 6.449 11.031 9.531 1 98.81 50 VAL B C 1
ATOM 1358 O O . VAL B 1 50 ? 6.625 12.25 9.531 1 98.81 50 VAL B O 1
ATOM 1361 N N . GLN B 1 51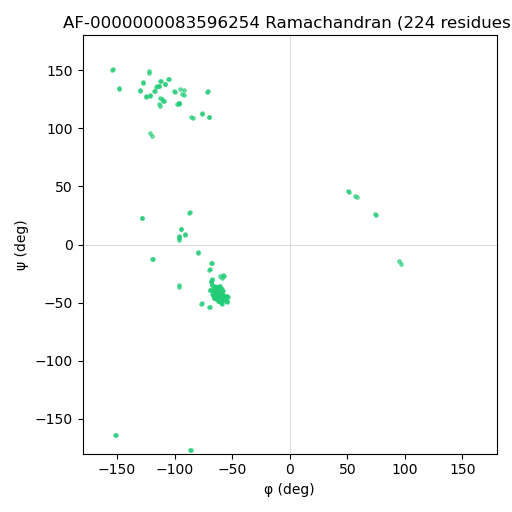 ? 6.422 10.32 10.641 1 98.62 51 GLN B N 1
ATOM 1362 C CA . GLN B 1 51 ? 6.633 10.93 11.953 1 98.62 51 GLN B CA 1
ATOM 1363 C C . GLN B 1 51 ? 8.023 11.547 12.055 1 98.62 51 GLN B C 1
ATOM 1365 O O . GLN B 1 51 ? 8.188 12.625 12.625 1 98.62 51 GLN B O 1
ATOM 1370 N N . ASN B 1 52 ? 9.023 10.859 11.57 1 98.75 52 ASN B N 1
ATOM 1371 C CA . ASN B 1 52 ? 10.375 11.398 11.57 1 98.75 52 ASN B CA 1
ATOM 1372 C C . ASN B 1 52 ? 10.484 12.656 10.711 1 98.75 52 ASN B C 1
ATOM 1374 O O . ASN B 1 52 ? 11.125 13.633 11.109 1 98.75 52 ASN B O 1
ATOM 1378 N N . GLU B 1 53 ? 9.836 12.609 9.555 1 98.75 53 GLU B N 1
ATOM 1379 C CA . GLU B 1 53 ? 9.82 13.797 8.711 1 98.75 53 GLU B CA 1
ATOM 1380 C C . GLU B 1 53 ? 9.102 14.953 9.398 1 98.75 53 GLU B C 1
ATOM 1382 O O . GLU B 1 53 ? 9.555 16.109 9.32 1 98.75 53 GLU B O 1
ATOM 1387 N N . LEU B 1 54 ? 8.055 14.641 10.055 1 98.56 54 LEU B N 1
ATOM 1388 C CA . LEU B 1 54 ? 7.289 15.641 10.797 1 98.56 54 LEU B CA 1
ATOM 1389 C C . LEU B 1 54 ? 8.141 16.266 11.898 1 98.56 54 LEU B C 1
ATOM 1391 O O . LEU B 1 54 ? 8.102 17.484 12.109 1 98.56 54 LEU B O 1
ATOM 1395 N N . ARG B 1 55 ? 8.875 15.453 12.578 1 98.56 55 ARG B N 1
ATOM 1396 C CA . ARG B 1 55 ? 9.758 15.938 13.633 1 98.56 55 ARG B CA 1
ATOM 1397 C C . ARG B 1 55 ? 10.773 16.938 13.086 1 98.56 55 ARG B C 1
ATOM 1399 O O . ARG B 1 55 ? 11.023 17.969 13.695 1 98.56 55 ARG B O 1
ATOM 1406 N N . GLU B 1 56 ? 11.359 16.578 11.953 1 98.62 56 GLU B N 1
ATOM 1407 C CA . GLU B 1 56 ? 12.344 17.453 11.328 1 98.62 56 GLU B CA 1
ATOM 1408 C C . GLU B 1 56 ? 11.719 18.781 10.922 1 98.62 56 GLU B C 1
ATOM 1410 O O . GLU B 1 56 ? 12.305 19.844 11.156 1 98.62 56 GLU B O 1
ATOM 1415 N N . VAL B 1 57 ? 10.539 18.672 10.352 1 98.62 57 VAL B N 1
ATOM 1416 C CA . VAL B 1 57 ? 9.812 19.875 9.914 1 98.62 57 VAL B CA 1
ATOM 1417 C C . VAL B 1 57 ? 9.469 20.734 11.125 1 98.62 57 VAL B C 1
ATOM 1419 O O . VAL B 1 57 ? 9.656 21.953 11.102 1 98.62 57 VAL B O 1
ATOM 1422 N N . LYS B 1 58 ? 9 20.141 12.188 1 98 58 LYS B N 1
ATOM 1423 C CA . LYS B 1 58 ? 8.672 20.844 13.422 1 98 58 LYS B CA 1
ATOM 1424 C C . LYS B 1 58 ? 9.898 21.531 14.016 1 98 58 LYS B C 1
ATOM 1426 O O . LYS B 1 58 ? 9.82 22.672 14.461 1 98 58 LYS B O 1
ATOM 1431 N N . SER B 1 59 ? 11 20.844 13.977 1 98.06 59 SER B N 1
ATOM 1432 C CA . SER B 1 59 ? 12.25 21.406 14.477 1 98.06 59 SER B CA 1
ATOM 1433 C C . SER B 1 59 ? 12.648 22.656 13.695 1 98.06 59 SER B C 1
ATOM 1435 O O . SER B 1 59 ? 13.047 23.656 14.289 1 98.06 59 SER B O 1
ATOM 1437 N N . GLN B 1 60 ? 12.562 22.562 12.383 1 98 60 GLN B N 1
ATOM 1438 C CA . GLN B 1 60 ? 12.906 23.688 11.531 1 98 60 GLN B CA 1
ATOM 1439 C C . GLN B 1 60 ? 11.984 24.875 11.789 1 98 60 GLN B C 1
ATOM 1441 O O . GLN B 1 60 ? 12.445 26.016 11.898 1 98 60 GLN B O 1
ATOM 1446 N N . LEU B 1 61 ? 10.711 24.594 11.914 1 98.12 61 LEU B N 1
ATOM 1447 C CA . LEU B 1 61 ? 9.75 25.656 12.227 1 98.12 61 LEU B CA 1
ATOM 1448 C C . LEU B 1 61 ? 10.023 26.234 13.602 1 98.12 61 LEU B C 1
ATOM 1450 O O . LEU B 1 61 ? 9.992 27.453 13.781 1 98.12 61 LEU B O 1
ATOM 1454 N N . GLY B 1 62 ? 10.281 25.359 14.531 1 96.94 62 GLY B N 1
ATOM 1455 C CA . GLY B 1 62 ? 10.57 25.797 15.891 1 96.94 62 GLY B CA 1
ATOM 1456 C C . GLY B 1 62 ? 11.758 26.734 15.977 1 96.94 62 GLY B C 1
ATOM 1457 O O . GLY B 1 62 ? 11.727 27.703 16.734 1 96.94 62 GLY B O 1
ATOM 1458 N N . LYS B 1 63 ? 12.82 26.453 15.203 1 96.75 63 LYS B N 1
ATOM 1459 C CA . LYS B 1 63 ? 14.008 27.297 15.172 1 96.75 63 LYS B CA 1
ATOM 1460 C C . LYS B 1 63 ? 13.664 28.703 14.703 1 96.75 63 LYS B C 1
ATOM 1462 O O . LYS B 1 63 ? 14.328 29.672 15.094 1 96.75 63 LYS B O 1
ATOM 1467 N N . SER B 1 64 ? 12.648 28.812 13.93 1 95.31 64 SER B N 1
ATOM 1468 C CA . SER B 1 64 ? 12.234 30.109 13.406 1 95.31 64 SER B CA 1
ATOM 1469 C C . SER B 1 64 ? 11.117 30.719 14.25 1 95.31 64 SER B C 1
ATOM 1471 O O . SER B 1 64 ? 10.531 31.75 13.875 1 95.31 64 SER B O 1
ATOM 1473 N N . GLY B 1 65 ? 10.75 30.078 15.375 1 96.62 65 GLY B N 1
ATOM 1474 C CA . GLY B 1 65 ? 9.719 30.562 16.266 1 96.62 65 GLY B CA 1
ATOM 1475 C C . GLY B 1 65 ? 8.32 30.391 15.719 1 96.62 65 GLY B C 1
ATOM 1476 O O . GLY B 1 65 ? 7.422 31.172 16.031 1 96.62 65 GLY B O 1
ATOM 1477 N N . ILE B 1 66 ? 8.156 29.391 14.828 1 98.19 66 ILE B N 1
ATOM 1478 C CA . ILE B 1 66 ? 6.871 29.172 14.172 1 98.19 66 ILE B CA 1
ATOM 1479 C C . ILE B 1 66 ? 6.281 27.844 14.641 1 98.19 66 ILE B C 1
ATOM 1481 O O . ILE B 1 66 ? 7.004 26.844 14.789 1 98.19 66 ILE B O 1
ATOM 1485 N N . LYS B 1 67 ? 4.957 27.781 14.867 1 97.44 67 LYS B N 1
ATOM 1486 C CA . LYS B 1 67 ? 4.277 26.562 15.289 1 97.44 67 LYS B CA 1
ATOM 1487 C C . LYS B 1 67 ? 2.852 26.516 14.742 1 97.44 67 LYS B C 1
ATOM 1489 O O . LYS B 1 67 ? 2.143 27.531 14.758 1 97.44 67 LYS B O 1
ATOM 1494 N N . VAL B 1 68 ? 2.457 25.375 14.203 1 98.19 68 VAL B N 1
ATOM 1495 C CA . VAL B 1 68 ? 1.044 25.156 13.914 1 98.19 68 VAL B CA 1
ATOM 1496 C C . VAL B 1 68 ? 0.294 24.844 15.203 1 98.19 68 VAL B C 1
ATOM 1498 O O . VAL B 1 68 ? 0.441 23.766 15.773 1 98.19 68 VAL B O 1
ATOM 1501 N N . GLN B 1 69 ? -0.565 25.766 15.578 1 97.62 69 GLN B N 1
ATOM 1502 C CA . GLN B 1 69 ? -1.078 25.734 16.938 1 97.62 69 GLN B CA 1
ATOM 1503 C C . GLN B 1 69 ? -2.424 25.031 17.016 1 97.62 69 GLN B C 1
ATOM 1505 O O . GLN B 1 69 ? -2.742 24.391 18.016 1 97.62 69 GLN B O 1
ATOM 1510 N N . ALA B 1 70 ? -3.252 25.156 16.016 1 98 70 ALA B N 1
ATOM 1511 C CA . ALA B 1 70 ? -4.59 24.578 16.094 1 98 70 ALA B CA 1
ATOM 1512 C C . ALA B 1 70 ? -5.141 24.281 14.703 1 98 70 ALA B C 1
ATOM 1514 O O . ALA B 1 70 ? -4.699 24.875 13.719 1 98 70 ALA B O 1
ATOM 1515 N N . GLU B 1 71 ? -5.91 23.344 14.641 1 98.5 71 GLU B N 1
ATOM 1516 C CA . GLU B 1 71 ? -6.734 22.969 13.5 1 98.5 71 GLU B CA 1
ATOM 1517 C C . GLU B 1 71 ? -8.219 23.156 13.797 1 98.5 71 GLU B C 1
ATOM 1519 O O . GLU B 1 71 ? -8.742 22.594 14.766 1 98.5 71 GLU B O 1
ATOM 1524 N N . ILE B 1 72 ? -8.898 23.984 13.055 1 98.31 72 ILE B N 1
ATOM 1525 C CA . ILE B 1 72 ? -10.297 24.297 13.312 1 98.31 72 ILE B CA 1
ATOM 1526 C C . ILE B 1 72 ? -11.141 23.938 12.086 1 98.31 72 ILE B C 1
ATOM 1528 O O . ILE B 1 72 ? -10.914 24.484 10.992 1 98.31 72 ILE B O 1
ATOM 1532 N N . ARG B 1 73 ? -12.188 23.188 12.203 1 97.81 73 ARG B N 1
ATOM 1533 C CA . ARG B 1 73 ? -13.141 22.906 11.133 1 97.81 73 ARG B CA 1
ATOM 1534 C C . ARG B 1 73 ? -14.188 24.016 11.023 1 97.81 73 ARG B C 1
ATOM 1536 O O . ARG B 1 73 ? -15.07 24.125 11.883 1 97.81 73 ARG B O 1
ATOM 1543 N N . ILE B 1 74 ? -14.102 24.766 10.008 1 98.31 74 ILE B N 1
ATOM 1544 C CA . ILE B 1 74 ? -15.023 25.875 9.828 1 98.31 74 ILE B CA 1
ATOM 1545 C C . ILE B 1 74 ? -16.391 25.359 9.359 1 98.31 74 ILE B C 1
ATOM 1547 O O . ILE B 1 74 ? -17.422 25.781 9.875 1 98.31 74 ILE B O 1
ATOM 1551 N N . ASP B 1 75 ? -16.438 24.562 8.367 1 97.62 75 ASP B N 1
ATOM 1552 C CA . ASP B 1 75 ? -17.609 23.828 7.855 1 97.62 75 ASP B CA 1
ATOM 1553 C C . ASP B 1 75 ? -17.188 22.531 7.18 1 97.62 75 ASP B C 1
ATOM 1555 O O . ASP B 1 75 ? -16.094 22 7.445 1 97.62 75 ASP B O 1
ATOM 1559 N N . LYS B 1 76 ? -18.141 21.906 6.355 1 96.62 76 LYS B N 1
ATOM 1560 C CA . LYS B 1 76 ? -17.859 20.594 5.766 1 96.62 76 LYS B CA 1
ATOM 1561 C C . LYS B 1 76 ? -16.75 20.688 4.719 1 96.62 76 LYS B C 1
ATOM 1563 O O . LYS B 1 76 ? -16.125 19.672 4.391 1 96.62 76 LYS B O 1
ATOM 1568 N N . ASP B 1 77 ? -16.375 21.844 4.211 1 98.31 77 ASP B N 1
ATOM 1569 C CA . ASP B 1 77 ? -15.5 21.953 3.051 1 98.31 77 ASP B CA 1
ATOM 1570 C C . ASP B 1 77 ? -14.211 22.688 3.41 1 98.31 77 ASP B C 1
ATOM 1572 O O . ASP B 1 77 ? -13.234 22.641 2.656 1 98.31 77 ASP B O 1
ATOM 1576 N N . ILE B 1 78 ? -14.281 23.312 4.625 1 98.69 78 ILE B N 1
ATOM 1577 C CA . ILE B 1 78 ? -13.156 24.203 4.895 1 98.69 78 ILE B CA 1
ATOM 1578 C C . ILE B 1 78 ? -12.578 23.891 6.273 1 98.69 78 ILE B C 1
ATOM 1580 O O . ILE B 1 78 ? -13.32 23.781 7.254 1 98.69 78 ILE B O 1
ATOM 1584 N N . THR B 1 79 ? -11.234 23.766 6.363 1 98.81 79 THR B N 1
ATOM 1585 C CA . THR B 1 79 ? -10.484 23.672 7.613 1 98.81 79 THR B CA 1
ATOM 1586 C C . THR B 1 79 ? -9.523 24.844 7.766 1 98.81 79 THR B C 1
ATOM 1588 O O . THR B 1 79 ? -8.867 25.234 6.801 1 98.81 79 THR B O 1
ATOM 1591 N N . GLU B 1 80 ? -9.562 25.406 8.898 1 98.81 80 GLU B N 1
ATOM 1592 C CA . GLU B 1 80 ? -8.656 26.516 9.211 1 98.81 80 GLU B CA 1
ATOM 1593 C C . GLU B 1 80 ? -7.582 26.078 10.203 1 98.81 80 GLU B C 1
ATOM 1595 O O . GLU B 1 80 ? -7.875 25.375 11.18 1 98.81 80 GLU B O 1
ATOM 1600 N N . TYR B 1 81 ? -6.297 26.562 9.906 1 98.81 81 TYR B N 1
ATOM 1601 C CA . TYR B 1 81 ? -5.188 26.312 10.82 1 98.81 81 TYR B CA 1
ATOM 1602 C C . TYR B 1 81 ? -4.691 27.625 11.445 1 98.81 81 TYR B C 1
ATOM 1604 O O . TYR B 1 81 ? -4.586 28.641 10.758 1 98.81 81 TYR B O 1
ATOM 1612 N N . VAL B 1 82 ? -4.449 27.547 12.711 1 98.69 82 VAL B N 1
ATOM 1613 C CA . VAL B 1 82 ? -3.889 28.688 13.438 1 98.69 82 VAL B CA 1
ATOM 1614 C C . VAL B 1 82 ? -2.375 28.516 13.57 1 98.69 82 VAL B C 1
ATOM 1616 O O . VAL B 1 82 ? -1.901 27.531 14.133 1 98.69 82 VAL B O 1
ATOM 1619 N N . ILE B 1 83 ? -1.648 29.516 13.016 1 98.62 83 ILE B N 1
ATOM 1620 C CA . ILE B 1 83 ? -0.19 29.484 13.008 1 98.62 83 ILE B CA 1
ATOM 1621 C C . ILE B 1 83 ? 0.363 30.562 13.93 1 98.62 83 ILE B C 1
ATOM 1623 O O . ILE B 1 83 ? -0.04 31.734 13.836 1 98.62 83 ILE B O 1
ATOM 1627 N N . MET B 1 84 ? 1.189 30.203 14.852 1 98.19 84 MET B N 1
ATOM 1628 C CA . MET B 1 84 ? 1.873 31.172 15.703 1 98.19 84 MET B CA 1
ATOM 1629 C C . MET B 1 84 ? 3.266 31.484 15.164 1 98.19 84 MET B C 1
ATOM 1631 O O . MET B 1 84 ? 4.066 30.578 14.945 1 98.19 84 MET B O 1
ATOM 1635 N N . ASP B 1 85 ? 3.52 32.781 14.867 1 97.31 85 ASP B N 1
ATOM 1636 C CA . ASP B 1 85 ? 4.812 33.25 14.391 1 97.31 85 ASP B CA 1
ATOM 1637 C C . ASP B 1 85 ? 5.398 34.312 15.328 1 97.31 85 ASP B C 1
ATOM 1639 O O . ASP B 1 85 ? 5.141 35.5 15.18 1 97.31 85 ASP B O 1
ATOM 1643 N N . LYS B 1 86 ? 6.258 33.844 16.234 1 94.69 86 LYS B N 1
ATOM 1644 C CA . LYS B 1 86 ? 6.906 34.719 17.203 1 94.69 86 LYS B CA 1
ATOM 1645 C C . LYS B 1 86 ? 5.879 35.594 17.906 1 94.69 86 LYS B C 1
ATOM 1647 O O . LYS B 1 86 ? 6.039 36.812 17.953 1 94.69 86 LYS B O 1
ATOM 1652 N N . GLY B 1 87 ? 4.844 35 18.312 1 92.88 87 GLY B N 1
ATOM 1653 C CA . GLY B 1 87 ? 3.844 35.688 19.125 1 92.88 87 GLY B CA 1
ATOM 1654 C C . GLY B 1 87 ? 2.688 36.25 18.297 1 92.88 87 GLY B C 1
ATOM 1655 O O . GLY B 1 87 ? 1.668 36.656 18.859 1 92.88 87 GLY B O 1
ATOM 1656 N N . THR B 1 88 ? 2.848 36.312 16.953 1 96.25 88 THR B N 1
ATOM 1657 C CA . THR B 1 88 ? 1.775 36.781 16.078 1 96.25 88 THR B CA 1
ATOM 1658 C C . THR B 1 88 ? 0.982 35.594 15.531 1 96.25 88 THR B C 1
ATOM 1660 O O . THR B 1 88 ? 1.564 34.625 15.047 1 96.25 88 THR B O 1
ATOM 1663 N N . GLU B 1 89 ? -0.364 35.75 15.594 1 97.19 89 GLU B N 1
ATOM 1664 C CA . GLU B 1 89 ? -1.244 34.688 15.117 1 97.19 89 GLU B CA 1
ATOM 1665 C C . GLU B 1 89 ? -1.642 34.906 13.664 1 97.19 89 GLU B C 1
ATOM 1667 O O . GLU B 1 89 ? -1.994 36 13.266 1 97.19 89 GLU B O 1
ATOM 1672 N N . HIS B 1 90 ? -1.472 33.875 12.867 1 97.25 90 HIS B N 1
ATOM 1673 C CA . HIS B 1 90 ? -1.93 33.875 11.484 1 97.25 90 HIS B CA 1
ATOM 1674 C C . HIS B 1 90 ? -2.889 32.719 11.234 1 97.25 90 HIS B C 1
ATOM 1676 O O . HIS B 1 90 ? -2.816 31.688 11.914 1 97.25 90 HIS B O 1
ATOM 1682 N N . ASN B 1 91 ? -3.834 32.938 10.312 1 97.25 91 ASN B N 1
ATOM 1683 C CA . ASN B 1 91 ? -4.773 31.891 9.945 1 97.25 91 ASN B CA 1
ATOM 1684 C C . ASN B 1 91 ? -4.609 31.484 8.484 1 97.25 91 ASN B C 1
ATOM 1686 O O . ASN B 1 91 ? -4.426 32.344 7.613 1 97.25 91 ASN B O 1
ATOM 1690 N N . ARG B 1 92 ? -4.633 30.188 8.32 1 97.31 92 ARG B N 1
ATOM 1691 C CA . ARG B 1 92 ? -4.617 29.625 6.969 1 97.31 92 ARG B CA 1
ATOM 1692 C C . ARG B 1 92 ? -5.805 28.688 6.742 1 97.31 92 ARG B C 1
ATOM 1694 O O . ARG B 1 92 ? -6.094 27.844 7.582 1 97.31 92 ARG B O 1
ATOM 1701 N N . ARG B 1 93 ? -6.469 28.969 5.719 1 98.06 93 ARG B N 1
ATOM 1702 C CA . ARG B 1 93 ? -7.605 28.109 5.398 1 98.06 93 ARG B CA 1
ATOM 1703 C C . ARG B 1 93 ? -7.285 27.188 4.219 1 98.06 93 ARG B C 1
ATOM 1705 O O . ARG B 1 93 ? -6.625 27.609 3.268 1 98.06 93 ARG B O 1
ATOM 1712 N N . TYR B 1 94 ? -7.797 25.969 4.328 1 98.62 94 TYR B N 1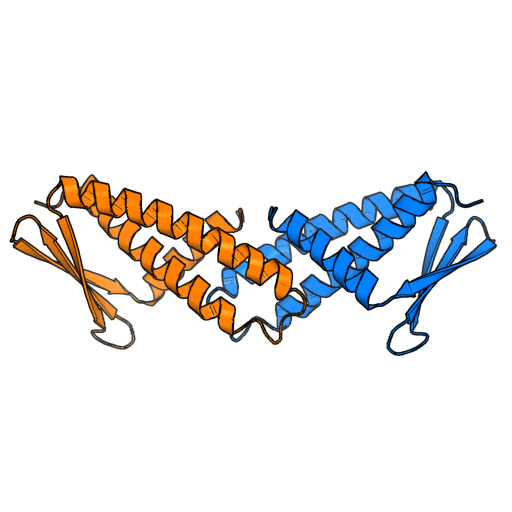
ATOM 1713 C CA . TYR B 1 94 ? -7.652 24.969 3.277 1 98.62 94 TYR B CA 1
ATOM 1714 C C . TYR B 1 94 ? -9.008 24.391 2.887 1 98.62 94 TYR B C 1
ATOM 1716 O O . TYR B 1 94 ? -9.867 24.172 3.744 1 98.62 94 TYR B O 1
ATOM 1724 N N . LEU B 1 95 ? -9.188 24.203 1.582 1 98.75 95 LEU B N 1
ATOM 1725 C CA . LEU B 1 95 ? -10.281 23.344 1.158 1 98.75 95 LEU B CA 1
ATOM 1726 C C . LEU B 1 95 ? -9.984 21.875 1.485 1 98.75 95 LEU B C 1
ATOM 1728 O O . LEU B 1 95 ? -8.891 21.391 1.218 1 98.75 95 LEU B O 1
ATOM 1732 N N . ASN B 1 96 ? -10.984 21.203 2.105 1 98.44 96 ASN B N 1
ATOM 1733 C CA . ASN B 1 96 ? -10.773 19.828 2.516 1 98.44 96 ASN B CA 1
ATOM 1734 C C . ASN B 1 96 ? -10.438 18.922 1.325 1 98.44 96 ASN B C 1
ATOM 1736 O O . ASN B 1 96 ? -9.633 18 1.447 1 98.44 96 ASN B O 1
ATOM 1740 N N . ILE B 1 97 ? -11.055 19.156 0.23 1 98.31 97 ILE B N 1
ATOM 1741 C CA . ILE B 1 97 ? -10.789 18.359 -0.964 1 98.31 97 ILE B CA 1
ATOM 1742 C C . ILE B 1 97 ? -9.344 18.562 -1.403 1 98.31 97 ILE B C 1
ATOM 1744 O O . ILE B 1 97 ? -8.703 17.625 -1.882 1 98.31 97 ILE B O 1
ATOM 1748 N N . ALA B 1 98 ? -8.805 19.734 -1.276 1 98.5 98 ALA B N 1
ATOM 1749 C CA . ALA B 1 98 ? -7.406 20 -1.605 1 98.5 98 ALA B CA 1
ATOM 1750 C C . ALA B 1 98 ? -6.465 19.297 -0.64 1 98.5 98 ALA B C 1
ATOM 1752 O O . ALA B 1 98 ? -5.453 18.719 -1.056 1 98.5 98 ALA B O 1
ATOM 1753 N N . LEU B 1 99 ? -6.781 19.328 0.656 1 98.75 99 LEU B N 1
ATOM 1754 C CA . LEU B 1 99 ? -6 18.609 1.653 1 98.75 99 LEU B CA 1
ATOM 1755 C C . LEU B 1 99 ? -5.969 17.109 1.343 1 98.75 99 LEU B C 1
ATOM 1757 O O . LEU B 1 99 ? -4.906 16.484 1.378 1 98.75 99 LEU B O 1
ATOM 1761 N N . LYS B 1 100 ? -7.156 16.625 1.035 1 98.5 100 LYS B N 1
ATOM 1762 C CA . LYS B 1 100 ? -7.246 15.211 0.67 1 98.5 100 LYS B CA 1
ATOM 1763 C C . LYS B 1 100 ? -6.34 14.891 -0.513 1 98.5 100 LYS B C 1
ATOM 1765 O O . LYS B 1 100 ? -5.605 13.898 -0.488 1 98.5 100 LYS B O 1
ATOM 1770 N N . ASN B 1 101 ? -6.348 15.695 -1.506 1 98.44 101 ASN B N 1
ATOM 1771 C CA . ASN B 1 101 ? -5.52 15.477 -2.688 1 98.44 101 ASN B CA 1
ATOM 1772 C C . ASN B 1 101 ? -4.035 15.5 -2.346 1 98.44 101 ASN B C 1
ATOM 1774 O O . ASN B 1 101 ? -3.258 14.695 -2.865 1 98.44 101 ASN B O 1
ATOM 1778 N N . LYS B 1 102 ? -3.656 16.406 -1.531 1 98.69 102 LYS B N 1
ATOM 1779 C CA . LYS B 1 102 ? -2.256 16.5 -1.132 1 98.69 102 LYS B CA 1
ATOM 1780 C C . LYS B 1 102 ? -1.831 15.297 -0.301 1 98.69 102 LYS B C 1
ATOM 1782 O O . LYS B 1 102 ? -0.707 14.805 -0.435 1 98.69 102 LYS B O 1
ATOM 1787 N N . VAL B 1 103 ? -2.721 14.867 0.536 1 98.88 103 VAL B N 1
ATOM 1788 C CA . VAL B 1 103 ? -2.441 13.664 1.306 1 98.88 103 VAL B CA 1
ATOM 1789 C C . VAL B 1 103 ? -2.311 12.469 0.365 1 98.88 103 VAL B C 1
ATOM 1791 O O . VAL B 1 103 ? -1.396 11.648 0.509 1 98.88 103 VAL B O 1
ATOM 1794 N N . ASP B 1 104 ? -3.246 12.391 -0.599 1 98.38 104 ASP B N 1
ATOM 1795 C CA . ASP B 1 104 ? -3.137 11.344 -1.604 1 98.38 104 ASP B CA 1
ATOM 1796 C C . ASP B 1 104 ? -1.768 11.367 -2.279 1 98.38 104 ASP B C 1
ATOM 1798 O O . ASP B 1 104 ? -1.14 10.32 -2.461 1 98.38 104 ASP B O 1
ATOM 1802 N N . ASP B 1 105 ? -1.357 12.516 -2.617 1 98.44 105 ASP B N 1
ATOM 1803 C CA . ASP B 1 105 ? -0.055 12.664 -3.26 1 98.44 105 ASP B CA 1
ATOM 1804 C C . ASP B 1 105 ? 1.068 12.195 -2.336 1 98.44 105 ASP B C 1
ATOM 1806 O O . ASP B 1 105 ? 2.027 11.562 -2.785 1 98.44 105 ASP B O 1
ATOM 1810 N N . GLU B 1 106 ? 1.016 12.523 -1.118 1 98.69 106 GLU B N 1
ATOM 1811 C CA . GLU B 1 106 ? 2.027 12.109 -0.147 1 98.69 106 GLU B CA 1
ATOM 1812 C C . GLU B 1 106 ? 2.074 10.594 -0.004 1 98.69 106 GLU B C 1
ATOM 1814 O O . GLU B 1 106 ? 3.156 10.008 0.056 1 98.69 106 GLU B O 1
ATOM 1819 N N . ILE B 1 107 ? 0.91 9.977 0.019 1 98.75 107 ILE B N 1
ATOM 1820 C CA . ILE B 1 107 ? 0.854 8.523 0.155 1 98.75 107 ILE B CA 1
ATOM 1821 C C . ILE B 1 107 ? 1.392 7.867 -1.113 1 98.75 107 ILE B C 1
ATOM 1823 O O . ILE B 1 107 ? 2.078 6.844 -1.047 1 98.75 107 ILE B O 1
ATOM 1827 N N . LYS B 1 108 ? 1.087 8.422 -2.24 1 98.38 108 LYS B N 1
ATOM 1828 C CA . LYS B 1 108 ? 1.665 7.914 -3.482 1 98.38 108 LYS B CA 1
ATOM 1829 C C . LYS B 1 108 ? 3.189 7.957 -3.436 1 98.38 108 LYS B C 1
ATOM 1831 O O . LYS B 1 108 ? 3.855 7.023 -3.889 1 98.38 108 LYS B O 1
ATOM 1836 N N . ARG B 1 109 ? 3.713 9.062 -2.939 1 98.12 109 ARG B N 1
ATOM 1837 C CA . ARG B 1 109 ? 5.156 9.172 -2.756 1 98.12 109 ARG B CA 1
ATOM 1838 C C . ARG B 1 109 ? 5.688 8.023 -1.899 1 98.12 109 ARG B C 1
ATOM 1840 O O . ARG B 1 109 ? 6.688 7.395 -2.248 1 98.12 109 ARG B O 1
ATOM 1847 N N . LEU B 1 110 ? 5 7.727 -0.821 1 98.19 110 LEU B N 1
ATOM 1848 C CA . LEU B 1 110 ? 5.41 6.676 0.103 1 98.19 110 LEU B CA 1
ATOM 1849 C C . LEU B 1 110 ? 5.305 5.301 -0.552 1 98.19 110 LEU B C 1
ATOM 1851 O O . LEU B 1 110 ? 6.113 4.41 -0.275 1 98.19 110 LEU B O 1
ATOM 1855 N N . LEU B 1 111 ? 4.273 5.109 -1.438 1 97.44 111 LEU B N 1
ATOM 1856 C CA . LEU B 1 111 ? 4.031 3.861 -2.15 1 97.44 111 LEU B CA 1
ATOM 1857 C C . LEU B 1 111 ? 4.957 3.736 -3.357 1 97.44 111 LEU B C 1
ATOM 1859 O O . LEU B 1 111 ? 5.008 2.684 -3.998 1 97.44 111 LEU B O 1
ATOM 1863 N N . ASN B 1 112 ? 5.75 4.887 -3.68 1 95 112 ASN B N 1
ATOM 1864 C CA . ASN B 1 112 ? 6.582 4.934 -4.879 1 95 112 ASN B CA 1
ATOM 1865 C C . ASN B 1 112 ? 5.754 4.723 -6.141 1 95 112 ASN B C 1
ATOM 1867 O O . ASN B 1 112 ? 6.133 3.938 -7.012 1 95 112 ASN B O 1
ATOM 1871 N N . VAL B 1 113 ? 4.598 5.332 -6.141 1 93.12 113 VAL B N 1
ATOM 1872 C CA . VAL B 1 113 ? 3.713 5.301 -7.301 1 93.12 113 VAL B CA 1
ATOM 1873 C C . VAL B 1 113 ? 3.85 6.602 -8.094 1 93.12 113 VAL B C 1
ATOM 1875 O O . VAL B 1 113 ? 3.986 7.68 -7.508 1 93.12 113 VAL B O 1
ATOM 1878 N N . GLN B 1 114 ? 4.047 6.531 -9.508 1 80.12 114 GLN B N 1
ATOM 1879 C CA . GLN B 1 114 ? 4.121 7.695 -10.383 1 80.12 114 GLN B CA 1
ATOM 1880 C C . GLN B 1 114 ? 2.768 7.984 -11.031 1 80.12 114 GLN B C 1
ATOM 1882 O O . GLN B 1 114 ? 1.982 7.066 -11.273 1 80.12 114 GLN B O 1
#

Organism: NCBI:txid1368476

pLDDT: mean 96.74, std 3.67, range [80.12, 98.94]

InterPro domains:
  IPR058600 YhjD-like [PF26325] (5-112)

Sequence (228 aa):
MIDFNAADLIHKHIILDLTKRTLERDLNHLNDIKMNRPLAMWMEQQIIVVQNELREVKSQLGKSGIKVQAEIRIDKDITEYVIMDKGTEHNRRYLNIALKNKVDDEIKRLLNVQMIDFNAADLIHKHIILDLTKRTLERDLNHLNDIKMNRPLAMWMEQQIIVVQNELREVKSQLGK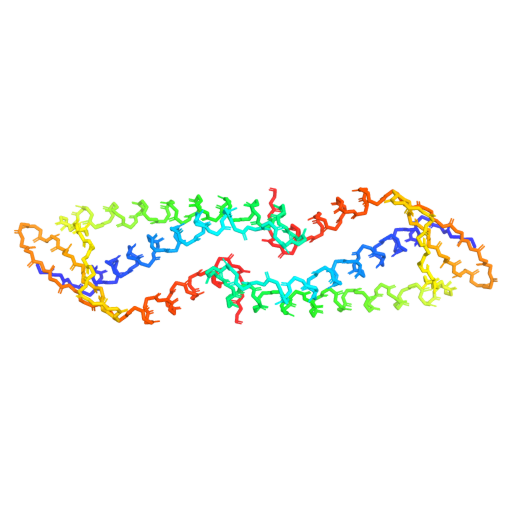SGIKVQAEIRIDKDITEYVIMDKGTEHNRRYLNIALKNKVDDEIKRLLNVQ

Secondary structure (DSSP, 8-state):
---HHHHHHHHHHHHHHHHHHHHHHHGGG-TT-TTHHHHHHHHHHHHHHHHHHHHHHHHHHHHTTEEEEEEEE-SSSEEEEEEEETTEEEEEEEEHHHHHHHHHHHHHHHHT--/---HHHHHHHHHHHHHHHHHHHHHHHGGG-TT-TTHHHHHHHHHHHHHHHHHHHHHHHHHHHHTTEEEEEEEE-SSSEEEEEEEETTEEEEEEEEHHHHHHHHHHHHHHHHT--

Nearest PDB structures (foldseek):
  9asm-assembly1_B  TM=4.434E-01  e=4.677E-01  Homo sapiens
  1e8s-assembly1_A  TM=4.501E-01  e=8.517E-01  Homo sapiens
  9b9s-assembly1_A-2  TM=2.650E-01  e=6.701E-01  Vreelandella titanicae
  6bjv-assembly1_B  TM=3.828E-01  e=1.376E+00  Carnation Italian ringspot virus
  9b9x-assembly1_A-2  TM=2.126E-01  e=5.273E-01  Vreelandella titanicae

Radius of gyration: 23.78 Å; Cα contacts (8 Å, |Δi|>4): 292; chains: 2; bounding box: 33×74×42 Å

Foldseek 3Di:
DQDPVNVVLVVLLLLLVVLLVVLVVCLVVCVVPPCNVVSNVLSVVVNVVSVVVNVVSQVVCVVQVKDFDDWADPDPFKIKIWMDGNNDIDIDMDGPVVSVVSNVVVVCVSVVHD/DQDPVNVVLVVLLLLLVVLLVVLVVVLVVCVVPPCNVVSNVLSVVVNVVSVVVNVVSQVVCVVQVKDFDDWADPDPFKIKIWMDGNNDIDIDMDGPVVSVVSNVVVVCVSVVHD